Protein AF-A0A933J1X7-F1 (afdb_monomer_lite)

Radius of gyration: 26.38 Å; chains: 1; bounding box: 64×71×60 Å

Sequence (344 aa):
AGTPRGEYAIQVVMYESQSGRPVPIVAPENMRGQAVEAGNLAIIKPAVIPAPPPIPNALDAEWNGIALAGFDSGAEELRPGDSLPLTLYWQAFQKPQGDYRVVIQLMDSSGQLHAPAFYRPSNEVFPTSGWDAGETWLDKIQLKIPADAAPGDATVLIGLFGEYSGNAVALKTRATSRQVEIENPVQRRAMPLAMLELTRVRLTAREHRYESPSPQHPLTANFDNKIKLLGYDLDERTLQLNLYWQALASLDERYTVFVHLLDAAGALVAQKDSEPDGGNAPTTSWLPGEVLADGYRVELPDNLPPGEYALEIGLYQSATGARRAVLDLGGDRVALARVSIPAR

Secondary structure (DSSP, 8-state):
-PPPSEEEEEEE--B-TTT-PBPPEE-SSS-EES-EEEEEEEE---SS-PPPPP-SS---EEETTEEEEEEEES-SEE-TT-EEEEEEEEEESS--SS-EEEEEEEE-TT-PBPPPEEE-TTTTSS-GGGPPTT-EEEEEEEEEPPTTPPSEEEEEEEEEEETTT-PBPPPEE-TTS-EEEE--SS-TTSPPEEEEEEEEEEE-PPPPB-SPP--SEEEEEEETTTEEEEEEEEETTTTEEEEEEEESS---S-EEEEEEEE-TT--EEEEEEE-GGGGTS-GGGPPTT-EEEEEEEPPPPTTPPSEEEEEEEEEEETTT--B--BTTT-SS-EEEEEEEEPP-

Foldseek 3Di:
DDAAFDKDFDKDFDADPPPRHTDWDDDPPPDTDRIDGPDIDGPDDDPDDPDDDPAPQAFAKDFQQKGFRAKDWPAQADAAFFWIKIKTKMAGQAQHPAFKKKWKWKQAPVRDIDQIDIDGFQQNHYGSNRDHHGDMHMDIDIHHHHLPGDFFKMWMWMFMAGPVVLHGTAIDGPPPWDWDFDQSNSDNPDGTHTITRRDIHGYDYDDWAQDQDDAPAQDWWDWPQFKIWGAWHADLVQRKIKTKMAGQAADPFFKKKKKFKADPVRDTQWIDIAAFPNPPCTSNNHHHSTMDIGIDTIDGDPPDDWDKIWIKMFIAGPVPRHATFGDPVGDRMDTHDIHTDDDD

pLDDT: mean 88.4, std 10.24, range [44.44, 98.69]

Structure (mmCIF, N/CA/C/O backbone):
data_AF-A0A933J1X7-F1
#
_entry.id   AF-A0A933J1X7-F1
#
loop_
_atom_site.group_PDB
_atom_site.id
_atom_site.type_symbol
_atom_site.label_atom_id
_atom_site.label_alt_id
_atom_site.label_comp_id
_atom_site.label_asym_id
_atom_site.label_entity_id
_atom_site.label_seq_id
_atom_site.pdbx_PDB_ins_code
_atom_site.Cartn_x
_atom_site.Cartn_y
_atom_site.Cartn_z
_atom_site.occupancy
_atom_site.B_iso_or_equiv
_atom_site.auth_seq_id
_atom_site.auth_comp_id
_atom_site.auth_asym_id
_atom_site.auth_atom_id
_atom_site.pdbx_PDB_model_num
ATOM 1 N N . ALA A 1 1 ? -2.939 -14.191 12.226 1.00 44.44 1 ALA A N 1
ATOM 2 C CA . ALA A 1 1 ? -4.319 -14.143 12.748 1.00 44.44 1 ALA A CA 1
ATOM 3 C C . ALA A 1 1 ? -4.581 -15.419 13.538 1.00 44.44 1 ALA A C 1
ATOM 5 O O . ALA A 1 1 ? -4.045 -16.454 13.154 1.00 44.44 1 ALA A O 1
ATOM 6 N N . GLY A 1 2 ? -5.312 -15.340 14.652 1.00 53.25 2 GLY A N 1
ATOM 7 C CA . GLY A 1 2 ? -5.802 -16.532 15.353 1.00 53.25 2 GLY A CA 1
ATOM 8 C C . GLY A 1 2 ? -6.995 -17.143 14.616 1.00 53.25 2 GLY A C 1
ATOM 9 O O . GLY A 1 2 ? -7.580 -16.501 13.747 1.00 53.25 2 GLY A O 1
ATOM 10 N N . THR A 1 3 ? -7.359 -18.375 14.949 1.00 58.09 3 THR A N 1
ATOM 11 C CA . THR A 1 3 ? -8.565 -19.020 14.412 1.00 58.09 3 THR A CA 1
ATOM 12 C C . THR A 1 3 ? -9.760 -18.701 15.325 1.00 58.09 3 THR A C 1
ATOM 14 O O . THR A 1 3 ? -9.567 -18.692 16.545 1.00 58.09 3 THR A O 1
ATOM 17 N N . PRO A 1 4 ? -10.971 -18.422 14.793 1.00 61.97 4 PRO A N 1
ATOM 18 C CA . PRO A 1 4 ? -12.144 -18.153 15.626 1.00 61.97 4 PRO A CA 1
ATOM 19 C C . PRO A 1 4 ? -12.454 -19.306 16.585 1.00 61.97 4 PRO A C 1
ATOM 21 O O . PRO A 1 4 ? -12.024 -20.440 16.378 1.00 61.97 4 PRO A O 1
ATOM 24 N N . ARG A 1 5 ? -13.206 -19.027 17.657 1.00 69.81 5 ARG A N 1
ATOM 25 C CA . ARG A 1 5 ? -13.685 -20.111 18.520 1.00 69.81 5 ARG A CA 1
ATOM 26 C C . ARG A 1 5 ? -14.718 -20.949 17.781 1.00 69.81 5 ARG A C 1
ATOM 28 O O . ARG A 1 5 ? -15.553 -20.410 17.054 1.00 69.81 5 ARG A O 1
ATOM 35 N N . GLY A 1 6 ? -14.729 -22.238 18.055 1.00 70.38 6 GLY A N 1
ATOM 36 C CA . GLY A 1 6 ? -15.730 -23.127 17.494 1.00 70.38 6 GLY A CA 1
ATOM 37 C C . GLY A 1 6 ? -15.247 -24.556 17.420 1.00 70.38 6 GLY A C 1
ATOM 38 O O . GLY A 1 6 ? -14.085 -24.852 17.694 1.00 70.38 6 GLY A O 1
ATOM 39 N N . GLU A 1 7 ? -16.172 -25.422 17.041 1.00 83.44 7 GLU A N 1
ATOM 40 C CA . GLU A 1 7 ? -15.865 -26.785 16.642 1.00 83.44 7 GLU A CA 1
ATOM 41 C C . GLU A 1 7 ? -15.509 -26.777 15.161 1.00 83.44 7 GLU A C 1
ATOM 43 O O . GLU A 1 7 ? -16.284 -26.315 14.319 1.00 83.44 7 GLU A O 1
ATOM 48 N N . TYR A 1 8 ? -14.323 -27.277 14.850 1.00 81.12 8 TYR A N 1
ATOM 49 C CA . TYR A 1 8 ? -13.823 -27.398 13.493 1.00 81.12 8 TYR A CA 1
ATOM 50 C C . TYR A 1 8 ? -13.697 -28.870 13.142 1.00 81.12 8 TYR A C 1
ATOM 52 O O . TYR A 1 8 ? -12.995 -29.609 13.829 1.00 81.12 8 TYR A O 1
ATOM 60 N N . ALA A 1 9 ? -14.316 -29.280 12.038 1.00 84.12 9 ALA A N 1
ATOM 61 C CA . ALA A 1 9 ? -14.022 -30.570 11.438 1.00 84.12 9 ALA A CA 1
ATOM 62 C C . ALA A 1 9 ? -12.669 -30.484 10.722 1.00 84.12 9 ALA A C 1
ATOM 64 O O . ALA A 1 9 ? -12.474 -29.662 9.821 1.00 84.12 9 ALA A O 1
ATOM 65 N N . ILE A 1 10 ? -11.727 -31.335 11.112 1.00 83.62 10 ILE A N 1
ATOM 66 C CA . ILE A 1 10 ? -10.466 -31.502 10.399 1.00 83.62 10 ILE A CA 1
ATOM 67 C C . ILE A 1 10 ? -10.732 -32.433 9.222 1.00 83.62 10 ILE A C 1
ATOM 69 O O . ILE A 1 10 ? -11.097 -33.593 9.404 1.00 83.62 10 ILE A O 1
ATOM 73 N N . GLN A 1 11 ? -10.512 -31.930 8.011 1.00 86.31 11 GLN A N 1
ATOM 74 C CA . GLN A 1 11 ? -10.640 -32.707 6.785 1.00 86.31 11 GLN A CA 1
ATOM 75 C C . GLN A 1 11 ? -9.274 -32.955 6.154 1.00 86.31 11 GLN A C 1
ATOM 77 O O . GLN A 1 11 ? -8.472 -32.037 5.985 1.00 86.31 11 GLN A O 1
ATOM 82 N N . VAL A 1 12 ? -9.027 -34.205 5.775 1.00 81.12 12 VAL A N 1
ATOM 83 C CA . VAL A 1 12 ? -7.861 -34.612 4.991 1.00 81.12 12 VAL A CA 1
ATOM 84 C C . VAL A 1 12 ? -8.307 -34.824 3.552 1.00 81.12 12 VAL A C 1
ATOM 86 O O . VAL A 1 12 ? -9.187 -35.640 3.279 1.00 81.12 12 VAL A O 1
ATOM 89 N N . VAL A 1 13 ? -7.677 -34.095 2.634 1.00 84.44 13 VAL A N 1
ATOM 90 C CA . VAL A 1 13 ? -7.891 -34.202 1.187 1.00 84.44 13 VAL A CA 1
ATOM 91 C C . VAL A 1 13 ? -6.572 -34.617 0.551 1.00 84.44 13 VAL A C 1
ATOM 93 O O . VAL A 1 13 ? -5.548 -33.973 0.776 1.00 84.44 13 VAL A O 1
ATOM 96 N N . MET A 1 14 ? -6.586 -35.689 -0.241 1.00 80.25 14 MET A N 1
ATOM 97 C CA . MET A 1 14 ? -5.440 -36.036 -1.082 1.00 80.25 14 MET A CA 1
ATOM 98 C C . MET A 1 14 ? -5.570 -35.348 -2.432 1.00 80.25 14 MET A C 1
ATOM 100 O O . MET A 1 14 ? -6.650 -35.331 -3.013 1.00 80.25 14 MET A O 1
ATOM 104 N N . TYR A 1 15 ? -4.463 -34.825 -2.948 1.00 80.19 15 TYR A N 1
ATOM 105 C CA . TYR A 1 15 ? -4.401 -34.170 -4.250 1.00 80.19 15 TYR A CA 1
ATOM 106 C C . TYR A 1 15 ? -3.419 -34.900 -5.168 1.00 80.19 15 TYR A C 1
ATOM 108 O O . TYR A 1 15 ? -2.374 -35.373 -4.719 1.00 80.19 15 TYR A O 1
ATOM 116 N N . GLU A 1 16 ? -3.734 -34.976 -6.460 1.00 83.56 16 GLU A N 1
ATOM 117 C CA . GLU A 1 16 ? -2.770 -35.382 -7.483 1.00 83.56 16 GLU A CA 1
ATOM 118 C C . GLU A 1 16 ? -1.643 -34.347 -7.577 1.00 83.56 16 GLU A C 1
ATOM 120 O O . GLU A 1 16 ? -1.895 -33.164 -7.806 1.00 83.56 16 GLU A O 1
ATOM 125 N N . SER A 1 17 ? -0.392 -34.793 -7.459 1.00 76.88 17 SER A N 1
ATOM 126 C CA . SER A 1 17 ? 0.772 -33.901 -7.371 1.00 76.88 17 SER A CA 1
ATOM 127 C C . SER A 1 17 ? 1.009 -33.039 -8.616 1.00 76.88 17 SER A C 1
ATOM 129 O O . SER A 1 17 ? 1.565 -31.953 -8.494 1.00 76.88 17 SER A O 1
ATOM 131 N N . GLN A 1 18 ? 0.591 -33.493 -9.803 1.00 72.25 18 GLN A N 1
ATOM 132 C CA . GLN A 1 18 ? 0.772 -32.747 -11.055 1.00 72.25 18 GLN A CA 1
ATOM 133 C C . GLN A 1 18 ? -0.408 -31.832 -11.395 1.00 72.25 18 GLN A C 1
ATOM 135 O O . GLN A 1 18 ? -0.209 -30.762 -11.962 1.00 72.25 18 GLN A O 1
ATOM 140 N N . SER A 1 19 ? -1.636 -32.256 -11.087 1.00 84.38 19 SER A N 1
ATOM 141 C CA . SER A 1 19 ? -2.853 -31.556 -11.515 1.00 84.38 19 SER A CA 1
ATOM 142 C C . SER A 1 19 ? -3.470 -30.689 -10.415 1.00 84.38 19 SER A C 1
ATOM 144 O O . SER A 1 19 ? -4.322 -29.851 -10.711 1.00 84.38 19 SER A O 1
ATOM 146 N N . GLY A 1 20 ? -3.089 -30.908 -9.150 1.00 81.19 20 GLY A N 1
ATOM 147 C CA . GLY A 1 20 ? -3.700 -30.262 -7.988 1.00 81.19 20 GLY A CA 1
ATOM 148 C C . GLY A 1 20 ? -5.172 -30.632 -7.798 1.00 81.19 20 GLY A C 1
ATOM 149 O O . GLY A 1 20 ? -5.877 -29.970 -7.039 1.00 81.19 20 GLY A O 1
ATOM 150 N N . ARG A 1 21 ? -5.673 -31.658 -8.500 1.00 81.69 21 ARG A N 1
ATOM 151 C CA . ARG A 1 21 ? -7.063 -32.099 -8.377 1.00 81.69 21 ARG A CA 1
ATOM 152 C C . ARG A 1 21 ? -7.221 -33.022 -7.172 1.00 81.69 21 ARG A C 1
ATOM 154 O O . ARG A 1 21 ? -6.368 -33.887 -6.967 1.00 81.69 21 ARG A O 1
ATOM 161 N N . PRO A 1 22 ? -8.296 -32.868 -6.382 1.00 79.94 22 PRO A N 1
ATOM 162 C CA . PRO A 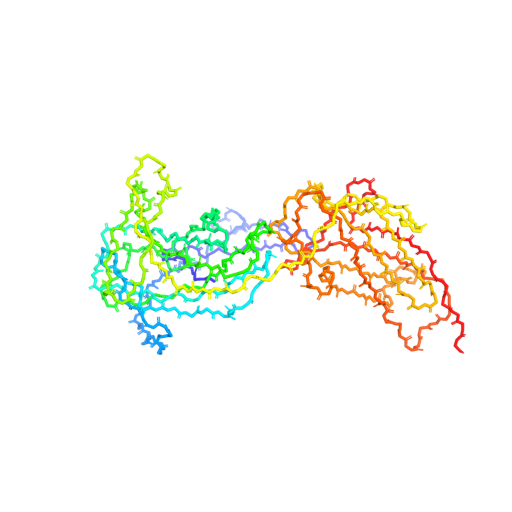1 22 ? -8.556 -33.757 -5.262 1.00 79.94 22 PRO A CA 1
ATOM 163 C C . PRO A 1 22 ? -8.852 -35.174 -5.768 1.00 79.94 22 PRO A C 1
ATOM 165 O O . PRO A 1 22 ? -9.673 -35.374 -6.668 1.00 79.94 22 PRO A O 1
ATOM 168 N N . VAL A 1 23 ? -8.174 -36.157 -5.185 1.00 83.38 23 VAL A N 1
ATOM 169 C CA . VAL A 1 23 ? -8.322 -37.576 -5.508 1.00 83.38 23 VAL A CA 1
ATOM 170 C C . VAL A 1 23 ? -9.610 -38.094 -4.862 1.00 83.38 23 VAL A C 1
ATOM 172 O O . VAL A 1 23 ? -9.779 -37.950 -3.648 1.00 83.38 23 VAL A O 1
ATOM 175 N N . PRO A 1 24 ? -10.528 -38.712 -5.627 1.00 78.94 24 PRO A N 1
ATOM 176 C CA . PRO A 1 24 ? -11.711 -39.341 -5.057 1.00 78.94 24 PRO A CA 1
ATOM 177 C C . PRO A 1 24 ? -11.320 -40.473 -4.107 1.00 78.94 24 PRO A C 1
ATOM 179 O O . PRO A 1 24 ? -10.536 -41.355 -4.459 1.00 78.94 24 PRO A O 1
ATOM 182 N N . ILE A 1 25 ? -11.910 -40.477 -2.919 1.00 74.56 25 ILE A N 1
ATOM 183 C CA . ILE A 1 25 ? -11.722 -41.526 -1.923 1.00 74.56 25 ILE A CA 1
ATOM 184 C C . ILE A 1 25 ? -12.874 -42.521 -2.069 1.00 74.56 25 ILE A C 1
ATOM 186 O O . ILE A 1 25 ? -14.050 -42.152 -2.016 1.00 74.56 25 ILE A O 1
ATOM 190 N N . VAL A 1 26 ? -12.520 -43.792 -2.265 1.00 68.81 26 VAL A N 1
ATOM 191 C CA . VAL A 1 26 ? -13.454 -44.923 -2.301 1.00 68.81 26 VAL A CA 1
ATOM 192 C C . VAL A 1 26 ? -13.005 -45.916 -1.233 1.00 68.81 26 VAL A C 1
ATOM 194 O O . VAL A 1 26 ? -12.042 -46.651 -1.441 1.00 68.81 26 VAL A O 1
ATOM 197 N N . ALA A 1 27 ? -13.666 -45.904 -0.075 1.00 61.75 27 ALA A N 1
ATOM 198 C CA . ALA A 1 27 ? -13.357 -46.795 1.046 1.00 61.75 27 ALA A CA 1
ATOM 199 C C . ALA A 1 27 ? -14.483 -47.831 1.287 1.00 61.75 27 ALA A C 1
ATOM 201 O O . ALA A 1 27 ? -15.608 -47.618 0.827 1.00 61.75 27 ALA A O 1
ATOM 202 N N . PRO A 1 28 ? -14.214 -48.951 1.997 1.00 55.50 28 PRO A N 1
ATOM 203 C CA . PRO A 1 28 ? -15.135 -50.094 2.094 1.00 55.50 28 PRO A CA 1
ATOM 204 C C . PRO A 1 28 ? -16.452 -49.835 2.850 1.00 55.50 28 PRO A C 1
ATOM 206 O O . PRO A 1 28 ? -17.380 -50.627 2.726 1.00 55.50 28 PRO A O 1
ATOM 209 N N . GLU A 1 29 ? -16.568 -48.734 3.598 1.00 55.19 29 GLU A N 1
ATOM 210 C CA . GLU A 1 29 ? -17.698 -48.460 4.499 1.00 55.19 29 GLU A CA 1
ATOM 211 C C . GLU A 1 29 ? -18.370 -47.109 4.204 1.00 55.19 29 GLU A C 1
ATOM 213 O O . GLU A 1 29 ? -18.237 -46.150 4.956 1.00 55.19 29 GLU A O 1
ATOM 218 N N . ASN A 1 30 ? -19.097 -47.008 3.086 1.00 55.44 30 ASN A N 1
ATOM 219 C CA . ASN A 1 30 ? -19.963 -45.864 2.731 1.00 55.44 30 ASN A CA 1
ATOM 220 C C . ASN A 1 30 ? -19.305 -44.467 2.659 1.00 55.44 30 ASN A C 1
ATOM 222 O O . ASN A 1 30 ? -19.993 -43.489 2.372 1.00 55.44 30 ASN A O 1
ATOM 226 N N . MET A 1 31 ? -17.988 -44.354 2.826 1.00 56.59 31 MET A N 1
ATOM 227 C CA . MET A 1 31 ? -17.250 -43.115 2.598 1.00 56.59 31 MET A CA 1
ATOM 228 C C . MET A 1 31 ? -16.968 -42.950 1.102 1.00 56.59 31 MET A C 1
ATOM 230 O O . MET A 1 31 ? -16.075 -43.586 0.537 1.00 56.59 31 MET A O 1
ATOM 234 N N . ARG A 1 32 ? -17.770 -42.098 0.455 1.00 60.03 32 ARG A N 1
ATOM 235 C CA . ARG A 1 32 ? -17.557 -41.600 -0.909 1.00 60.03 32 ARG A CA 1
ATOM 236 C C . ARG A 1 32 ? -17.430 -40.083 -0.850 1.00 60.03 32 ARG A C 1
ATOM 238 O O . ARG A 1 32 ? -18.328 -39.419 -0.342 1.00 60.03 32 ARG A O 1
ATOM 245 N N . GLY A 1 33 ? -16.341 -39.537 -1.377 1.00 70.06 33 GLY A N 1
ATOM 246 C CA . GLY A 1 33 ? -16.098 -38.095 -1.362 1.00 70.06 33 GLY A CA 1
ATOM 247 C C . GLY A 1 33 ? -14.664 -37.740 -1.742 1.00 70.06 33 GLY A C 1
ATOM 248 O O . GLY A 1 33 ? -13.909 -38.590 -2.202 1.00 70.06 33 GLY A O 1
ATOM 249 N N . GLN A 1 34 ? -14.298 -36.474 -1.560 1.00 76.12 34 GLN A N 1
ATOM 250 C CA . GLN A 1 34 ? -12.941 -35.959 -1.802 1.00 76.12 34 GLN A CA 1
ATOM 251 C C . GLN A 1 34 ? -12.182 -35.653 -0.502 1.00 76.12 34 GLN A C 1
ATOM 253 O O . GLN A 1 34 ? -10.999 -35.341 -0.543 1.00 76.12 34 GLN A O 1
ATOM 258 N N . ALA A 1 35 ? -12.846 -35.762 0.649 1.00 76.31 35 ALA A N 1
ATOM 259 C CA . ALA A 1 35 ? -12.288 -35.483 1.963 1.00 76.31 35 ALA A CA 1
ATOM 260 C C . ALA A 1 35 ? -12.652 -36.606 2.940 1.00 76.31 35 ALA A C 1
ATOM 262 O O . ALA A 1 35 ? -13.771 -37.122 2.895 1.00 76.31 35 ALA A O 1
ATOM 263 N N . VAL A 1 36 ? -11.725 -36.956 3.829 1.00 78.31 36 VAL A N 1
ATOM 264 C CA . VAL A 1 36 ? -11.991 -37.790 5.009 1.00 78.31 36 VAL A CA 1
ATOM 265 C C . VAL A 1 36 ? -11.949 -36.894 6.236 1.00 78.31 36 VAL A C 1
ATOM 267 O O . VAL A 1 36 ? -10.988 -36.150 6.430 1.00 78.31 36 VAL A O 1
ATOM 270 N N . GLU A 1 37 ? -12.988 -36.960 7.062 1.00 81.31 37 GLU A N 1
ATOM 271 C CA . GLU A 1 37 ? -12.988 -36.305 8.366 1.00 81.31 37 GLU A CA 1
ATOM 272 C C . GLU A 1 37 ? -12.034 -37.061 9.300 1.00 81.31 37 GLU A C 1
ATOM 274 O O . GLU A 1 37 ? -12.217 -38.248 9.567 1.00 81.31 37 GLU A O 1
ATOM 279 N N . ALA A 1 38 ? -10.978 -36.387 9.754 1.00 83.00 38 ALA A N 1
ATOM 280 C CA . ALA A 1 38 ? -9.963 -36.956 10.639 1.00 83.00 38 ALA A CA 1
ATOM 281 C C . ALA A 1 38 ? -10.293 -36.751 12.127 1.00 83.00 38 ALA A C 1
ATOM 283 O O . ALA A 1 38 ? -9.693 -37.398 12.984 1.00 83.00 38 ALA A O 1
ATOM 284 N N . GLY A 1 39 ? -11.234 -35.858 12.438 1.00 84.56 39 GLY A N 1
ATOM 285 C CA . GLY A 1 39 ? -11.696 -35.579 13.793 1.00 84.56 39 GLY A CA 1
ATOM 286 C C . GLY A 1 39 ? -12.180 -34.143 13.960 1.00 84.56 39 GLY A C 1
ATOM 287 O O . GLY A 1 39 ? -12.170 -33.358 13.013 1.00 84.56 39 GLY A O 1
ATOM 288 N N . ASN A 1 40 ? -12.561 -33.802 15.191 1.00 86.69 40 ASN A N 1
ATOM 289 C CA . ASN A 1 40 ? -13.016 -32.466 15.563 1.00 86.69 40 ASN A CA 1
ATOM 290 C C . ASN A 1 40 ? -11.984 -31.766 16.450 1.00 86.69 40 ASN A C 1
ATOM 292 O O . ASN A 1 40 ? -11.367 -32.387 17.318 1.00 86.69 40 ASN A O 1
ATOM 296 N N . LEU A 1 41 ? -11.805 -30.468 16.225 1.00 82.69 41 LEU A N 1
ATOM 297 C CA . LEU A 1 41 ? -10.969 -29.582 17.021 1.00 82.69 41 LEU A CA 1
ATOM 298 C C . LEU A 1 41 ? -11.825 -28.451 17.582 1.00 82.69 41 LEU A C 1
ATOM 300 O O . LEU A 1 41 ? -12.304 -27.600 16.835 1.00 82.69 41 LEU A O 1
ATOM 304 N N . ALA A 1 42 ? -11.931 -28.403 18.906 1.00 80.31 42 ALA A N 1
ATOM 305 C CA . ALA A 1 42 ? -12.501 -27.266 19.604 1.00 80.31 42 ALA A CA 1
ATOM 306 C C . ALA A 1 42 ? -11.428 -26.188 19.769 1.00 80.31 42 ALA A C 1
ATOM 308 O O . ALA A 1 42 ? -10.463 -26.358 20.522 1.00 80.31 42 ALA A O 1
ATOM 309 N N . ILE A 1 43 ? -11.594 -25.056 19.093 1.00 74.12 43 ILE A N 1
ATOM 310 C CA . ILE A 1 43 ? -10.789 -23.871 19.377 1.00 74.12 43 ILE A CA 1
ATOM 311 C C . ILE A 1 43 ? -11.482 -23.118 20.495 1.00 74.12 43 ILE A C 1
ATOM 313 O O . ILE A 1 43 ? -12.523 -22.484 20.314 1.00 74.12 43 ILE A O 1
ATOM 317 N N . ILE A 1 44 ? -10.903 -23.255 21.681 1.00 71.81 44 ILE A N 1
ATOM 318 C CA . ILE A 1 44 ? -11.391 -22.647 22.908 1.00 71.81 44 ILE A CA 1
ATOM 319 C C . ILE A 1 44 ? -10.514 -21.471 23.308 1.00 71.81 44 ILE A C 1
ATOM 321 O O . ILE A 1 44 ? -9.365 -21.321 22.892 1.00 71.81 44 ILE A O 1
ATOM 325 N N . LYS A 1 45 ? -11.079 -20.643 24.174 1.00 68.88 45 LYS A N 1
ATOM 326 C CA . LYS A 1 45 ? -10.359 -19.582 24.854 1.00 68.88 45 LYS A CA 1
ATOM 327 C C . LYS A 1 45 ? -9.163 -20.159 25.637 1.00 68.88 45 LYS A C 1
ATOM 329 O O . LYS A 1 45 ? -9.342 -21.175 26.314 1.00 68.88 45 LYS A O 1
ATOM 334 N N . PRO A 1 46 ? -7.973 -19.530 25.593 1.00 66.62 46 PRO A N 1
ATOM 335 C CA . PRO A 1 46 ? -6.841 -19.961 26.404 1.00 66.62 46 PRO A CA 1
ATOM 336 C C . PRO A 1 46 ? -7.209 -20.007 27.891 1.00 66.62 46 PRO A C 1
ATOM 338 O O . PRO A 1 46 ? -7.770 -19.053 28.425 1.00 66.62 46 PRO A O 1
ATOM 341 N N . ALA A 1 47 ? -6.874 -21.107 28.570 1.00 68.44 47 ALA A N 1
ATOM 342 C CA . ALA A 1 47 ? -7.143 -21.266 30.002 1.00 68.44 47 ALA A CA 1
ATOM 343 C C . ALA A 1 47 ? -6.283 -20.336 30.879 1.00 68.44 47 ALA A C 1
ATOM 345 O O . ALA A 1 47 ? -6.658 -20.020 32.005 1.00 68.44 47 ALA A O 1
ATOM 346 N N . VAL A 1 48 ? -5.133 -19.898 30.357 1.00 66.19 48 VAL A N 1
ATOM 347 C CA . VAL A 1 48 ? -4.230 -18.945 31.002 1.00 66.19 48 VAL A CA 1
ATOM 348 C C . VAL A 1 48 ? -4.029 -17.776 30.052 1.00 66.19 48 VAL A C 1
ATOM 350 O O . VAL A 1 48 ? -3.497 -17.946 28.955 1.00 66.19 48 VAL A O 1
ATOM 353 N N . ILE A 1 49 ? -4.454 -16.592 30.483 1.00 65.00 49 ILE A N 1
ATOM 354 C CA . ILE A 1 49 ? -4.187 -15.340 29.781 1.00 65.00 49 ILE A CA 1
ATOM 355 C C . ILE A 1 49 ? -2.864 -14.810 30.345 1.00 65.00 49 ILE A C 1
ATOM 357 O O . ILE A 1 49 ? -2.805 -14.512 31.541 1.00 65.00 49 ILE A O 1
ATOM 361 N N . PRO A 1 50 ? -1.780 -14.743 29.552 1.00 63.66 50 PRO A N 1
ATOM 362 C CA . PRO A 1 50 ? -0.539 -14.153 30.030 1.00 63.66 50 PRO A CA 1
ATOM 363 C C . PRO A 1 50 ? -0.781 -12.686 30.399 1.00 63.66 50 PRO A C 1
ATOM 365 O O . PRO A 1 50 ? -1.547 -11.992 29.730 1.00 63.66 50 PRO A O 1
ATOM 368 N N . ALA A 1 51 ? -0.122 -12.212 31.460 1.00 66.56 51 ALA A N 1
ATOM 369 C CA . ALA A 1 51 ? -0.161 -10.794 31.794 1.00 66.56 51 ALA A CA 1
ATOM 370 C C . ALA A 1 51 ? 0.344 -9.982 30.587 1.00 66.56 51 ALA A C 1
ATOM 372 O O . ALA A 1 51 ? 1.363 -10.364 29.995 1.00 66.56 51 ALA A O 1
ATOM 373 N N . PRO A 1 52 ? -0.348 -8.898 30.194 1.00 66.44 52 PRO A N 1
ATOM 374 C CA . PRO A 1 52 ? 0.112 -8.084 29.085 1.00 66.44 52 PRO A CA 1
ATOM 375 C C . PRO A 1 52 ? 1.499 -7.508 29.414 1.00 66.44 52 PRO A C 1
ATOM 377 O O . PRO A 1 52 ? 1.775 -7.193 30.578 1.00 66.44 52 PRO A O 1
ATOM 380 N N . PRO A 1 53 ? 2.390 -7.369 28.416 1.00 70.50 53 PRO A N 1
ATOM 381 C CA . PRO A 1 53 ? 3.618 -6.603 28.603 1.00 70.50 53 PRO A CA 1
ATOM 382 C C . PRO A 1 53 ? 3.276 -5.163 29.034 1.00 70.50 53 PRO A C 1
ATOM 384 O O . PRO A 1 53 ? 2.132 -4.735 28.849 1.00 70.50 53 PRO A O 1
ATOM 387 N N . PRO A 1 54 ? 4.240 -4.397 29.587 1.00 83.69 54 PRO A N 1
ATOM 388 C CA . PRO A 1 54 ? 4.033 -2.981 29.878 1.00 83.69 54 PRO A CA 1
ATOM 389 C C . PRO A 1 54 ? 3.409 -2.279 28.671 1.00 83.69 54 PRO A C 1
ATOM 391 O O . PRO A 1 54 ? 3.949 -2.361 27.570 1.00 83.69 54 PRO A O 1
ATOM 394 N N . ILE A 1 55 ? 2.252 -1.651 28.881 1.00 86.00 55 ILE A N 1
ATOM 395 C CA . ILE A 1 55 ? 1.456 -1.061 27.806 1.00 86.00 55 ILE A CA 1
ATOM 396 C C . ILE A 1 55 ? 2.083 0.290 27.433 1.00 86.00 55 ILE A C 1
ATOM 398 O O . ILE A 1 55 ? 2.103 1.192 28.279 1.00 86.00 55 ILE A O 1
ATOM 402 N N . PRO A 1 56 ? 2.614 0.455 26.207 1.00 88.06 56 PRO A N 1
ATOM 403 C CA . PRO A 1 56 ? 3.136 1.737 25.752 1.00 88.06 56 PRO A CA 1
ATOM 404 C C . PRO A 1 56 ? 2.003 2.757 25.619 1.00 88.06 56 PRO A C 1
ATOM 406 O O . PRO A 1 56 ? 0.846 2.381 25.425 1.00 88.06 56 PRO A O 1
ATOM 409 N N . ASN A 1 57 ? 2.344 4.043 25.757 1.00 89.62 57 ASN A N 1
ATOM 410 C CA . ASN A 1 57 ? 1.407 5.169 25.656 1.00 89.62 57 ASN A CA 1
ATOM 411 C C . ASN A 1 57 ? 0.070 4.878 26.355 1.00 89.62 57 ASN A C 1
ATOM 413 O O . ASN A 1 57 ? -0.981 4.844 25.718 1.00 89.62 57 ASN A O 1
ATOM 417 N N . ALA A 1 58 ? 0.130 4.572 27.655 1.00 89.25 58 ALA A N 1
ATOM 418 C CA . ALA A 1 58 ? -1.039 4.151 28.413 1.00 89.25 58 ALA A CA 1
ATOM 419 C C . ALA A 1 58 ? -2.150 5.214 28.382 1.00 89.25 58 ALA A C 1
ATOM 421 O O . ALA A 1 58 ? -1.907 6.406 28.593 1.00 89.25 58 ALA A O 1
ATOM 422 N N . LEU A 1 59 ? -3.375 4.757 28.145 1.00 88.81 59 LEU A N 1
ATOM 423 C CA . LEU A 1 59 ? -4.583 5.562 28.026 1.00 88.81 59 LEU A CA 1
ATOM 424 C C . LEU A 1 59 ? -5.657 5.029 28.976 1.00 88.81 59 LEU A C 1
ATOM 426 O O . LEU A 1 59 ? -5.599 3.899 29.452 1.00 88.81 59 LEU A O 1
ATOM 430 N N . ASP A 1 60 ? -6.646 5.873 29.246 1.00 79.19 60 ASP A N 1
ATOM 431 C CA . ASP A 1 60 ? -7.822 5.529 30.047 1.00 79.19 60 ASP A CA 1
ATOM 432 C C . ASP A 1 60 ? -9.071 5.985 29.288 1.00 79.19 60 ASP A C 1
ATOM 434 O O . ASP A 1 60 ? -9.785 6.902 29.700 1.00 79.19 60 ASP A O 1
ATOM 438 N N . ALA A 1 61 ? -9.215 5.450 28.073 1.00 89.94 61 ALA A N 1
ATOM 439 C CA . ALA A 1 61 ? -10.297 5.769 27.153 1.00 89.94 61 ALA A CA 1
ATOM 440 C C . ALA A 1 61 ? -11.293 4.611 27.127 1.00 89.94 61 ALA A C 1
ATOM 442 O O . ALA A 1 61 ? -10.974 3.523 26.658 1.00 89.94 61 ALA A O 1
ATOM 443 N N . GLU A 1 62 ? -12.496 4.850 27.630 1.00 91.75 62 GLU A N 1
ATOM 444 C CA . GLU A 1 62 ? -13.523 3.846 27.861 1.00 91.75 62 GLU A CA 1
ATOM 445 C C . GLU A 1 62 ? -14.727 4.019 26.931 1.00 91.75 62 GLU A C 1
ATOM 447 O O . GLU A 1 62 ? -15.255 5.117 26.731 1.00 91.75 62 GLU A O 1
ATOM 452 N N . TRP A 1 63 ? -15.232 2.885 26.459 1.00 89.44 63 TRP A N 1
ATOM 453 C CA . TRP A 1 63 ? -16.451 2.738 25.682 1.00 89.44 63 TRP A CA 1
ATOM 454 C C . TRP A 1 63 ? -17.243 1.549 26.219 1.00 89.44 63 TRP A C 1
ATOM 456 O O . TRP A 1 63 ? -16.901 0.394 25.986 1.00 89.44 63 TRP A O 1
ATOM 466 N N . ASN A 1 64 ? -18.321 1.835 26.950 1.00 87.06 64 ASN A N 1
ATOM 467 C CA . ASN A 1 64 ? -19.351 0.872 27.357 1.00 87.06 64 ASN A CA 1
ATOM 468 C C . ASN A 1 64 ? -18.843 -0.556 27.700 1.00 87.06 64 ASN A C 1
ATOM 470 O O . ASN A 1 64 ? -19.233 -1.542 27.066 1.00 87.06 64 ASN A O 1
ATOM 474 N N . GLY A 1 65 ? -17.959 -0.652 28.699 1.00 87.81 65 GLY A N 1
ATOM 475 C CA . GLY A 1 65 ? -17.437 -1.916 29.238 1.00 87.81 65 GLY A CA 1
ATOM 476 C C . GLY A 1 65 ? -16.038 -2.312 28.755 1.00 87.81 65 GLY A C 1
ATOM 477 O O . GLY A 1 65 ? -15.416 -3.170 29.386 1.00 87.81 65 GLY A O 1
ATOM 478 N N . ILE A 1 66 ? -15.523 -1.672 27.698 1.00 91.56 66 ILE A N 1
ATOM 479 C CA . ILE A 1 66 ? -14.145 -1.847 27.218 1.00 91.56 66 ILE A CA 1
ATOM 480 C C . ILE A 1 66 ? -13.358 -0.540 27.269 1.00 91.56 66 ILE A C 1
ATOM 482 O O . ILE A 1 66 ? -13.936 0.539 27.169 1.00 91.56 66 ILE A O 1
ATOM 486 N N . ALA A 1 67 ? -12.041 -0.639 27.396 1.00 91.75 67 ALA A N 1
ATOM 487 C CA . ALA A 1 67 ? -11.118 0.481 27.371 1.00 91.75 67 ALA A CA 1
ATOM 488 C C . ALA A 1 67 ? -9.994 0.241 26.361 1.00 91.75 67 ALA A C 1
ATOM 490 O O . ALA A 1 67 ? -9.522 -0.888 26.217 1.00 91.75 67 ALA A O 1
ATOM 491 N N . LEU A 1 68 ? -9.538 1.301 25.697 1.00 93.00 68 LEU A N 1
ATOM 492 C CA . LEU A 1 68 ? -8.220 1.327 25.074 1.00 93.00 68 LEU A CA 1
ATOM 493 C C . LEU A 1 68 ? -7.212 1.677 26.172 1.00 93.00 68 LEU A C 1
ATOM 495 O O . LEU A 1 68 ? -7.112 2.832 26.584 1.00 93.00 68 LEU A O 1
ATOM 499 N N . ALA A 1 69 ? -6.504 0.663 26.662 1.00 91.50 69 ALA A N 1
ATOM 500 C CA . ALA A 1 69 ? -5.542 0.771 27.755 1.00 91.50 69 ALA A CA 1
ATOM 501 C C . ALA A 1 69 ? -4.215 1.411 27.316 1.00 91.50 69 ALA A C 1
ATOM 503 O O . ALA A 1 69 ? -3.445 1.887 28.147 1.00 91.50 69 ALA A O 1
ATOM 504 N N . GLY A 1 70 ? -3.936 1.428 26.013 1.00 92.12 70 GLY A N 1
ATOM 505 C CA . GLY A 1 70 ? -2.800 2.125 25.417 1.00 92.12 70 GLY A CA 1
ATOM 506 C C . GLY A 1 70 ? -2.508 1.640 24.005 1.00 92.12 70 GLY A C 1
ATOM 507 O O . GLY A 1 70 ? -3.278 0.864 23.425 1.00 92.12 70 GLY A O 1
ATOM 508 N N . PHE A 1 71 ? -1.404 2.113 23.441 1.00 93.06 71 PHE A N 1
ATOM 509 C CA . PHE A 1 71 ? -1.035 1.826 22.061 1.00 93.06 71 PHE A CA 1
ATOM 510 C C . PHE A 1 71 ? 0.466 1.953 21.816 1.00 93.06 71 PHE A C 1
ATOM 512 O O . PHE A 1 71 ? 1.180 2.671 22.510 1.00 93.06 71 PHE A O 1
ATOM 519 N N . ASP A 1 72 ? 0.927 1.308 20.755 1.00 91.94 72 ASP A N 1
ATOM 520 C CA . ASP A 1 72 ? 2.246 1.530 20.178 1.00 91.94 72 ASP A CA 1
ATOM 521 C C . ASP A 1 72 ? 2.097 1.946 18.712 1.00 91.94 72 ASP A C 1
ATOM 523 O O . ASP A 1 72 ? 1.279 1.377 17.980 1.00 91.94 72 ASP A O 1
ATOM 527 N N . SER A 1 73 ? 2.872 2.942 18.294 1.00 89.88 73 SER A N 1
ATOM 528 C CA . SER A 1 73 ? 2.914 3.446 16.922 1.00 89.88 73 SER A CA 1
ATOM 529 C C . SER A 1 73 ? 4.347 3.366 16.417 1.00 89.88 73 SER A C 1
ATOM 531 O O . SER A 1 73 ? 5.232 4.022 16.958 1.00 89.88 73 SER A O 1
ATOM 533 N N . GLY A 1 74 ? 4.577 2.573 15.372 1.00 80.25 74 GLY A N 1
ATOM 534 C CA . GLY A 1 74 ? 5.937 2.247 14.928 1.00 80.25 74 GLY A CA 1
ATOM 535 C C . GLY A 1 74 ? 6.613 3.285 14.027 1.00 80.25 74 GLY A C 1
ATOM 536 O O . GLY A 1 74 ? 7.685 2.995 13.502 1.00 80.25 74 GLY A O 1
ATOM 537 N N . ALA A 1 75 ? 6.000 4.450 13.798 1.00 86.44 75 ALA A N 1
ATOM 538 C CA . ALA A 1 75 ? 6.555 5.511 12.960 1.00 86.44 75 ALA A CA 1
ATOM 539 C C . ALA A 1 75 ? 6.060 6.894 13.405 1.00 86.44 75 ALA A C 1
ATOM 541 O O . ALA A 1 75 ? 4.876 7.072 13.686 1.00 86.44 75 ALA A O 1
ATOM 542 N N . GLU A 1 76 ? 6.970 7.869 13.420 1.00 90.50 76 GLU A N 1
ATOM 543 C CA . GLU A 1 76 ? 6.668 9.286 13.679 1.00 90.50 76 GLU A CA 1
ATOM 544 C C . GLU A 1 76 ? 6.597 10.106 12.384 1.00 90.50 76 GLU A C 1
ATOM 546 O O . GLU A 1 76 ? 5.926 11.136 12.334 1.00 90.50 76 GLU A O 1
ATOM 551 N N . GLU A 1 77 ? 7.256 9.633 11.325 1.00 94.88 77 GLU A N 1
ATOM 552 C CA . GLU A 1 77 ? 7.279 10.250 10.004 1.00 94.88 77 GLU A CA 1
ATOM 553 C C . GLU A 1 77 ? 6.910 9.210 8.944 1.00 94.88 77 GLU A C 1
ATOM 555 O O . GLU A 1 77 ? 7.414 8.085 8.960 1.00 94.88 77 GLU A O 1
ATOM 560 N N . LEU A 1 78 ? 6.002 9.583 8.047 1.00 94.81 78 LEU A N 1
ATOM 561 C CA . LEU A 1 78 ? 5.453 8.733 6.994 1.00 94.81 78 LEU A CA 1
ATOM 562 C C . LEU A 1 78 ? 5.253 9.548 5.721 1.00 94.81 78 LEU A C 1
ATOM 564 O O . LEU A 1 78 ? 5.243 10.777 5.744 1.00 94.81 78 LEU A O 1
ATOM 568 N N . ARG A 1 79 ? 5.031 8.864 4.607 1.00 93.81 79 ARG A N 1
ATOM 569 C CA . ARG A 1 79 ? 4.649 9.475 3.333 1.00 93.81 79 ARG A CA 1
ATOM 570 C C . ARG A 1 79 ? 3.226 9.061 2.958 1.00 93.81 79 ARG A C 1
ATOM 572 O O . ARG A 1 79 ? 2.764 7.993 3.375 1.00 93.81 79 ARG A O 1
ATOM 579 N N . PRO A 1 80 ? 2.518 9.857 2.143 1.00 94.00 80 PRO A N 1
ATOM 580 C CA . PRO A 1 80 ? 1.337 9.377 1.435 1.00 94.00 80 PRO A CA 1
ATOM 581 C C . PRO A 1 80 ? 1.614 8.028 0.754 1.00 94.00 80 PRO A C 1
ATOM 583 O O . PRO A 1 80 ? 2.661 7.845 0.136 1.00 94.00 80 PRO A O 1
ATOM 586 N N . GLY A 1 81 ? 0.708 7.061 0.899 1.00 92.25 81 GLY A N 1
ATOM 587 C CA . GLY A 1 81 ? 0.879 5.688 0.410 1.00 92.25 81 GLY A CA 1
ATOM 588 C C . GLY A 1 81 ? 1.654 4.736 1.334 1.00 92.25 81 GLY A C 1
ATOM 589 O O . GLY A 1 81 ? 1.715 3.533 1.048 1.00 92.25 81 GLY A O 1
ATOM 590 N N . ASP A 1 82 ? 2.233 5.207 2.439 1.00 93.38 82 ASP A N 1
ATOM 591 C CA . ASP A 1 82 ? 2.782 4.330 3.478 1.00 93.38 82 ASP A CA 1
ATOM 592 C C . ASP A 1 82 ? 1.676 3.682 4.324 1.00 93.38 82 ASP A C 1
ATOM 594 O O . ASP A 1 82 ? 0.476 3.866 4.111 1.00 93.38 82 ASP A O 1
ATOM 598 N N . SER A 1 83 ? 2.077 2.855 5.284 1.00 92.38 83 SER A N 1
ATOM 599 C CA . SER A 1 83 ? 1.184 2.319 6.306 1.00 92.38 83 SER A CA 1
ATOM 600 C C . SER A 1 83 ? 1.772 2.581 7.683 1.00 92.38 83 SER A C 1
ATOM 602 O O . SER A 1 83 ? 2.943 2.294 7.918 1.00 92.38 83 SER A O 1
ATOM 604 N N . LEU A 1 84 ? 0.956 3.119 8.587 1.00 94.12 84 LEU A N 1
ATOM 605 C CA . LEU A 1 84 ? 1.300 3.274 9.992 1.00 94.12 84 LEU A CA 1
ATOM 606 C C . LEU A 1 84 ? 1.010 1.953 10.723 1.00 94.12 84 LEU A C 1
ATOM 608 O O . LEU A 1 84 ? -0.167 1.600 10.882 1.00 94.12 84 LEU A O 1
ATOM 612 N N .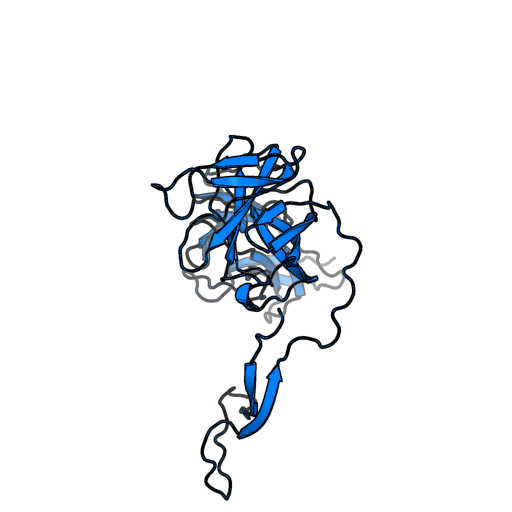 PRO A 1 85 ? 2.035 1.222 11.196 1.00 93.62 85 PRO A N 1
ATOM 613 C CA . PRO A 1 85 ? 1.820 0.095 12.088 1.00 93.62 85 PRO A CA 1
ATOM 614 C C . PRO A 1 85 ? 1.300 0.600 13.437 1.00 93.62 85 PRO A C 1
ATOM 616 O O . PRO A 1 85 ? 1.959 1.400 14.107 1.00 93.62 85 PRO A O 1
ATOM 619 N N . LEU A 1 86 ? 0.136 0.100 13.845 1.00 92.12 86 LEU A N 1
ATOM 620 C CA . LEU A 1 86 ? -0.465 0.377 15.146 1.00 92.12 86 LEU A CA 1
ATOM 621 C C . LEU A 1 86 ? -0.669 -0.928 15.908 1.00 92.12 86 LEU A C 1
ATOM 623 O O . LEU A 1 86 ? -1.272 -1.874 15.393 1.00 92.12 86 LEU A O 1
ATOM 627 N N . THR A 1 87 ? -0.202 -0.950 17.152 1.00 91.88 87 THR A N 1
ATOM 628 C CA . THR A 1 87 ? -0.586 -1.972 18.126 1.00 91.88 87 THR A CA 1
ATOM 629 C C . THR A 1 87 ? -1.530 -1.349 19.140 1.00 91.88 87 THR A C 1
ATOM 631 O O . THR A 1 87 ? -1.176 -0.356 19.767 1.00 91.88 87 THR A O 1
ATOM 634 N N . LEU A 1 88 ? -2.720 -1.917 19.312 1.00 91.94 88 LEU A N 1
ATOM 635 C CA . LEU A 1 88 ? -3.744 -1.392 20.217 1.00 91.94 88 LEU A CA 1
ATOM 636 C C . LEU A 1 88 ? -4.009 -2.397 21.331 1.00 91.94 88 LEU A C 1
ATOM 638 O O . LEU A 1 88 ? -4.209 -3.585 21.068 1.00 91.94 88 LEU A O 1
ATOM 642 N N . TYR A 1 89 ? -3.997 -1.912 22.570 1.00 91.62 89 TYR A N 1
ATOM 643 C CA . TYR A 1 89 ? -4.191 -2.721 23.766 1.00 91.62 89 TYR A CA 1
ATOM 644 C C . TYR A 1 89 ? -5.572 -2.430 24.336 1.00 91.62 89 TYR A C 1
ATOM 646 O O . TYR A 1 89 ? -5.818 -1.355 24.881 1.00 91.62 89 TYR A O 1
ATOM 654 N N . TRP A 1 90 ? -6.474 -3.393 24.215 1.00 91.62 90 TRP A N 1
ATOM 655 C CA . TRP A 1 90 ? -7.835 -3.295 24.720 1.00 91.62 90 TRP A CA 1
ATOM 656 C C . TRP A 1 90 ? -7.982 -4.039 26.031 1.00 91.62 90 TRP A C 1
ATOM 658 O O . TRP A 1 90 ? -7.439 -5.129 26.179 1.00 91.62 90 TRP A O 1
ATOM 668 N N . GLN A 1 91 ? -8.782 -3.507 26.945 1.00 90.69 91 GLN A N 1
ATOM 669 C CA . GLN A 1 91 ? -9.132 -4.169 28.191 1.00 90.69 91 GLN A CA 1
ATOM 670 C C . GLN A 1 91 ? -10.647 -4.172 28.392 1.00 90.69 91 GLN A C 1
ATOM 672 O O . GLN A 1 91 ? -11.288 -3.129 28.314 1.00 90.69 91 GLN A O 1
ATOM 677 N N . ALA A 1 92 ? -11.234 -5.328 28.690 1.00 91.88 92 ALA A N 1
ATOM 678 C CA . ALA A 1 92 ? -12.606 -5.403 29.180 1.00 91.88 92 ALA A CA 1
ATOM 679 C C . ALA A 1 92 ? -12.602 -5.217 30.698 1.00 91.88 92 ALA A C 1
ATOM 681 O O . ALA A 1 92 ? -12.042 -6.037 31.419 1.00 91.88 92 ALA A O 1
ATOM 682 N N . PHE A 1 93 ? -13.245 -4.173 31.213 1.00 89.25 93 PHE A N 1
ATOM 683 C CA . PHE A 1 93 ? -13.467 -4.022 32.659 1.00 89.25 93 PHE A CA 1
ATOM 684 C C . PHE A 1 93 ? -14.841 -4.560 33.078 1.00 89.25 93 PHE A C 1
ATOM 686 O O . PHE A 1 93 ? -15.054 -4.917 34.237 1.00 89.25 93 PHE A O 1
ATOM 693 N N . GLN A 1 94 ? -15.764 -4.673 32.123 1.00 91.38 94 GLN A N 1
ATOM 694 C CA . GLN A 1 94 ? -17.044 -5.362 32.253 1.00 91.38 94 GLN A CA 1
ATOM 695 C C . GLN A 1 94 ? -17.289 -6.215 31.010 1.00 91.38 94 GLN A C 1
ATOM 697 O O . GLN A 1 94 ? -16.706 -5.973 29.957 1.00 91.38 94 GLN A O 1
ATOM 702 N N . LYS A 1 95 ? -18.185 -7.201 31.119 1.00 90.44 95 LYS A N 1
ATOM 703 C CA . LYS A 1 95 ? -18.606 -8.002 29.968 1.00 90.44 95 LYS A CA 1
ATOM 704 C C . LYS A 1 95 ? -19.331 -7.113 28.944 1.00 90.44 95 LYS A C 1
ATOM 706 O O . LYS A 1 95 ? -20.402 -6.588 29.285 1.00 90.44 95 LYS A O 1
ATOM 711 N N . PRO A 1 96 ? -18.804 -6.945 27.716 1.00 91.00 96 PRO A N 1
ATOM 712 C CA . PRO A 1 96 ? -19.454 -6.117 26.708 1.00 91.00 96 PRO A CA 1
ATOM 713 C C . PRO A 1 96 ? -20.824 -6.689 26.340 1.00 91.00 96 PRO A C 1
ATOM 715 O O . PRO A 1 96 ? -20.985 -7.897 26.179 1.00 91.00 96 PRO A O 1
ATOM 718 N N . GLN A 1 97 ? -21.825 -5.818 26.216 1.00 87.88 97 GLN A N 1
ATOM 719 C CA . GLN A 1 97 ? -23.210 -6.225 25.928 1.00 87.88 97 GLN A CA 1
ATOM 720 C C . GLN A 1 97 ? -23.490 -6.405 24.429 1.00 87.88 97 GLN A C 1
ATOM 722 O O . GLN A 1 97 ? -24.601 -6.751 24.039 1.00 87.88 97 GLN A O 1
ATOM 727 N N . GLY A 1 98 ? -22.497 -6.150 23.580 1.00 89.31 98 GLY A N 1
ATOM 728 C CA . GLY A 1 98 ? -22.623 -6.256 22.138 1.00 89.31 98 GLY A CA 1
ATOM 729 C C . GLY A 1 98 ? -21.274 -6.215 21.441 1.00 89.31 9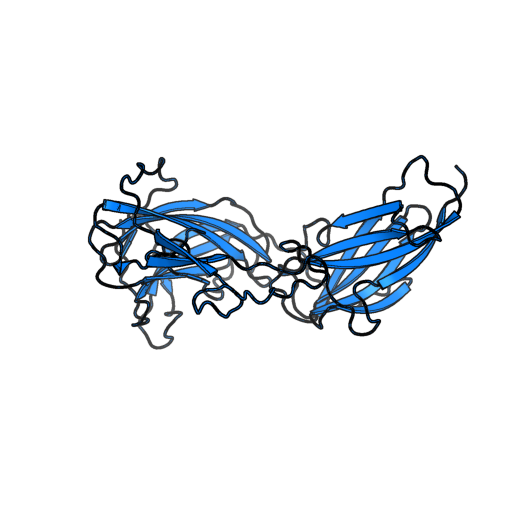8 GLY A C 1
ATOM 730 O O . GLY A 1 98 ? -20.223 -6.057 22.073 1.00 89.31 98 GLY A O 1
ATOM 731 N N . ASP A 1 99 ? -21.342 -6.364 20.125 1.00 91.12 99 ASP A N 1
ATOM 732 C CA . ASP A 1 99 ? -20.174 -6.322 19.261 1.00 91.12 99 ASP A CA 1
ATOM 733 C C . ASP A 1 99 ? -19.889 -4.898 18.816 1.00 91.12 99 ASP A C 1
ATOM 735 O O . ASP A 1 99 ? -20.801 -4.147 18.448 1.00 91.12 99 ASP A O 1
ATOM 739 N N . TYR A 1 100 ? -18.616 -4.529 18.870 1.00 89.94 100 TYR A N 1
ATOM 740 C CA . TYR A 1 100 ? -18.153 -3.215 18.473 1.00 89.94 100 TYR A CA 1
ATOM 741 C C . TYR A 1 100 ? -17.239 -3.286 17.255 1.00 89.94 100 TYR A C 1
ATOM 743 O O . TYR A 1 100 ? -16.488 -4.243 17.067 1.00 89.94 100 TYR A O 1
ATOM 751 N N . ARG A 1 101 ? -17.257 -2.214 16.465 1.00 90.56 101 ARG A N 1
ATOM 752 C CA . ARG A 1 101 ? -16.211 -1.916 15.490 1.00 90.56 101 ARG A CA 1
ATOM 753 C C . ARG A 1 101 ? -15.436 -0.690 15.909 1.00 90.56 101 ARG A C 1
ATOM 755 O O . ARG A 1 101 ? -16.022 0.309 16.328 1.00 90.56 101 ARG A O 1
ATOM 762 N N . VAL A 1 102 ? -14.134 -0.762 15.724 1.00 91.38 102 VAL A N 1
ATOM 763 C CA . VAL A 1 102 ? -13.243 0.381 15.822 1.00 91.38 102 VAL A CA 1
ATOM 764 C C . VAL A 1 102 ? -13.314 1.147 14.512 1.00 91.38 102 VAL A C 1
ATOM 766 O O . VAL A 1 102 ? -13.332 0.552 13.433 1.00 91.38 102 VAL A O 1
ATOM 769 N N . VAL A 1 103 ? -13.353 2.468 14.622 1.00 91.69 103 VAL A N 1
ATOM 770 C CA . VAL A 1 103 ? -13.102 3.391 13.522 1.00 91.69 103 VAL A CA 1
ATOM 771 C C . VAL A 1 103 ? -11.763 4.075 13.761 1.00 91.69 103 VAL A C 1
ATOM 773 O O . VAL A 1 103 ? -11.495 4.545 14.867 1.00 91.69 103 VAL A O 1
ATOM 776 N N . ILE A 1 104 ? -10.928 4.144 12.732 1.00 93.38 104 ILE A N 1
ATOM 777 C CA . ILE A 1 104 ? -9.717 4.963 12.737 1.00 93.38 104 ILE A CA 1
ATOM 778 C C . ILE A 1 104 ? -9.758 5.893 11.536 1.00 93.38 104 ILE A C 1
ATOM 780 O O . ILE A 1 104 ? -10.087 5.469 10.428 1.00 93.38 104 ILE A O 1
ATOM 784 N N . GLN A 1 105 ? -9.437 7.162 11.759 1.00 93.06 105 GLN A N 1
ATOM 785 C CA . GLN A 1 105 ? -9.362 8.174 10.713 1.00 93.06 105 GLN A CA 1
ATOM 786 C C . GLN A 1 105 ? -8.065 8.960 10.803 1.00 93.06 105 GLN A C 1
ATOM 788 O O . GLN A 1 105 ? -7.560 9.231 11.891 1.00 93.06 105 GLN A O 1
ATOM 793 N N . LEU A 1 106 ? -7.560 9.349 9.638 1.00 95.88 106 LEU A N 1
ATOM 794 C CA . LEU A 1 106 ? -6.478 10.308 9.511 1.00 95.88 106 LEU A CA 1
ATOM 795 C C . LEU A 1 106 ? -7.084 11.682 9.220 1.00 95.88 106 LEU A C 1
ATOM 797 O O . LEU A 1 106 ? -7.834 11.836 8.256 1.00 95.88 106 LEU A O 1
ATOM 801 N N . MET A 1 107 ? -6.754 12.662 10.050 1.00 96.44 107 MET A N 1
ATOM 802 C CA . MET A 1 107 ? -6.967 14.074 9.758 1.00 96.44 107 MET A CA 1
ATOM 803 C C . MET A 1 107 ? -5.628 14.660 9.323 1.00 96.44 107 MET A C 1
ATOM 805 O O . MET A 1 107 ? -4.696 14.669 10.124 1.00 96.44 107 MET A O 1
ATOM 809 N N . ASP A 1 108 ? -5.501 15.100 8.076 1.00 96.56 108 ASP A N 1
ATOM 810 C CA . ASP A 1 108 ? -4.235 15.663 7.597 1.00 96.56 108 ASP A CA 1
ATOM 811 C C . ASP A 1 108 ? -4.008 17.110 8.072 1.00 96.56 108 ASP A C 1
ATOM 813 O O . ASP A 1 108 ? -4.835 17.705 8.771 1.00 96.56 108 ASP A O 1
ATOM 817 N N . SER A 1 109 ? -2.865 17.683 7.696 1.00 96.12 109 SER A N 1
ATOM 818 C CA . SER A 1 109 ? -2.443 19.027 8.108 1.00 96.12 109 SER A CA 1
ATOM 819 C C . SER A 1 109 ? -3.352 20.153 7.601 1.00 96.12 109 SER A C 1
ATOM 821 O O . SER A 1 109 ? -3.346 21.249 8.167 1.00 96.12 109 SER A O 1
ATOM 823 N N . SER A 1 110 ? -4.147 19.898 6.556 1.00 96.00 110 SER A N 1
ATOM 824 C CA . SER A 1 110 ? -5.149 20.835 6.040 1.00 96.00 110 SER A CA 1
ATOM 825 C C . SER A 1 110 ? -6.459 20.792 6.837 1.00 96.00 110 SER A C 1
ATOM 827 O O . SER A 1 110 ? -7.323 21.653 6.662 1.00 96.00 110 SER A O 1
ATOM 829 N N . GLY A 1 111 ? -6.603 19.807 7.732 1.00 93.88 111 GLY A N 1
ATOM 830 C CA . GLY A 1 111 ? -7.829 19.512 8.466 1.00 93.88 111 GLY A CA 1
ATOM 831 C C . GLY A 1 111 ? -8.789 18.588 7.712 1.00 93.88 111 GLY A C 1
ATOM 832 O O . GLY A 1 111 ? -9.906 18.371 8.183 1.00 93.88 111 GLY A O 1
ATOM 833 N N . GLN A 1 112 ? -8.391 18.034 6.560 1.00 94.56 112 GLN A N 1
ATOM 834 C CA . GLN A 1 112 ? -9.210 17.078 5.819 1.00 94.56 112 GLN A CA 1
ATOM 835 C C . GLN A 1 112 ? -9.246 15.734 6.553 1.00 94.56 112 GLN A C 1
ATOM 837 O O . GLN A 1 112 ? -8.211 15.145 6.863 1.00 94.56 112 GLN A O 1
ATOM 842 N N . LEU A 1 113 ? -10.459 15.228 6.796 1.00 93.50 113 LEU A N 1
ATOM 843 C CA . LEU A 1 113 ? -10.681 13.866 7.271 1.00 93.50 113 LEU A CA 1
ATOM 844 C C . LEU A 1 113 ? -10.706 12.905 6.087 1.00 93.50 113 LEU A C 1
ATOM 846 O O . LEU A 1 113 ? -11.536 13.027 5.183 1.00 93.50 113 LEU A O 1
ATOM 850 N N . HIS A 1 114 ? -9.812 11.928 6.125 1.00 94.00 114 HIS A N 1
ATOM 851 C CA . HIS A 1 114 ? -9.730 10.876 5.124 1.00 94.00 114 HIS A CA 1
ATOM 852 C C . HIS A 1 114 ? -10.685 9.721 5.423 1.00 94.00 114 HIS A C 1
ATOM 854 O O . HIS A 1 114 ? -11.268 9.618 6.508 1.00 94.00 114 HIS A O 1
ATOM 860 N N . ALA A 1 115 ? -10.868 8.849 4.428 1.00 88.19 115 ALA A N 1
ATOM 861 C CA . ALA A 1 115 ? -11.772 7.713 4.536 1.00 88.19 115 ALA A CA 1
ATOM 862 C C . ALA A 1 115 ? -11.471 6.874 5.800 1.00 88.19 115 ALA A C 1
ATOM 864 O O . ALA A 1 115 ? -10.310 6.560 6.071 1.00 88.19 115 ALA A O 1
ATOM 865 N N . PRO A 1 116 ? -12.500 6.512 6.587 1.00 90.94 116 PRO A N 1
ATOM 866 C CA . PRO A 1 116 ? -12.314 5.716 7.793 1.00 90.94 116 PRO A CA 1
ATOM 867 C C . PRO A 1 116 ? -11.862 4.291 7.477 1.00 90.94 116 PRO A C 1
ATOM 869 O O . PRO A 1 116 ? -12.409 3.632 6.591 1.00 90.94 116 PRO A O 1
ATOM 872 N N . ALA A 1 117 ? -10.946 3.783 8.294 1.00 90.31 117 ALA A N 1
ATOM 873 C CA . ALA A 1 117 ? -10.701 2.358 8.430 1.00 90.31 117 ALA A CA 1
ATOM 874 C C . ALA A 1 117 ? -11.623 1.791 9.516 1.00 90.31 117 ALA A C 1
ATOM 876 O O . ALA A 1 117 ? -11.688 2.326 10.625 1.00 90.31 117 ALA A O 1
ATOM 877 N N . PHE A 1 118 ? -12.316 0.696 9.205 1.00 89.19 118 PHE A N 1
ATOM 878 C CA . PHE A 1 118 ? -13.131 -0.040 10.166 1.00 89.19 118 PHE A CA 1
ATOM 879 C C . PHE A 1 118 ? -12.557 -1.424 10.388 1.00 89.19 118 PHE A C 1
ATOM 881 O O . PHE A 1 118 ? -12.209 -2.100 9.421 1.00 89.19 118 PHE A O 1
ATOM 888 N N . TYR A 1 119 ? -12.535 -1.866 11.640 1.00 86.56 119 TYR A N 1
ATOM 889 C CA . TYR A 1 119 ? -12.221 -3.253 11.950 1.00 86.56 119 TYR A CA 1
ATOM 890 C C . TYR A 1 119 ? -12.854 -3.697 13.277 1.00 86.56 119 TYR A C 1
ATOM 892 O O . TYR A 1 119 ? -13.268 -2.868 14.092 1.00 86.56 119 TYR A O 1
ATOM 900 N N . ARG A 1 120 ? -12.975 -5.005 13.504 1.00 86.88 120 ARG A N 1
ATOM 901 C CA . ARG A 1 120 ? -13.391 -5.569 14.795 1.00 86.88 120 ARG A CA 1
ATOM 902 C C . ARG A 1 120 ? -12.182 -5.754 15.714 1.00 86.88 120 ARG A C 1
ATOM 904 O O . ARG A 1 120 ? -11.200 -6.369 15.277 1.00 86.88 120 ARG A O 1
ATOM 911 N N . PRO A 1 121 ? -12.264 -5.316 16.986 1.00 85.00 121 PRO A N 1
ATOM 912 C CA . PRO A 1 121 ? -11.256 -5.647 17.987 1.00 85.00 121 PRO A CA 1
ATOM 913 C C . PRO A 1 121 ? -10.968 -7.150 18.023 1.00 85.00 121 PRO A C 1
ATOM 915 O O . PRO A 1 121 ? -11.870 -7.945 17.759 1.00 85.00 121 PRO A O 1
ATOM 918 N N . SER A 1 122 ? -9.746 -7.530 18.399 1.00 80.75 122 SER A N 1
ATOM 919 C CA . SER A 1 122 ? -9.150 -8.881 18.335 1.00 80.75 122 SER A CA 1
ATOM 920 C C . SER A 1 122 ? -8.745 -9.374 16.930 1.00 80.75 122 SER A C 1
ATOM 922 O O . SER A 1 122 ? -8.790 -10.570 16.623 1.00 80.75 122 SER A O 1
ATOM 924 N N . ASN A 1 123 ? -8.282 -8.467 16.070 1.00 74.50 123 ASN A N 1
ATOM 925 C CA . ASN A 1 123 ? -7.835 -8.753 14.699 1.00 74.50 123 ASN A CA 1
ATOM 926 C C . ASN A 1 123 ? -8.900 -9.455 13.826 1.00 74.50 123 ASN A C 1
ATOM 928 O O . ASN A 1 123 ? -8.551 -10.364 13.075 1.00 74.50 123 ASN A O 1
ATOM 932 N N . GLU A 1 124 ? -10.177 -9.061 13.925 1.00 78.56 124 GLU A N 1
ATOM 933 C CA . GLU A 1 124 ? -11.317 -9.651 13.182 1.00 78.56 124 GLU A CA 1
ATOM 934 C C . GLU A 1 124 ? -11.738 -11.076 13.583 1.00 78.56 124 GLU A C 1
ATOM 936 O O . GLU A 1 124 ? -12.615 -11.660 12.946 1.00 78.56 124 GLU A O 1
ATOM 941 N N . VAL A 1 125 ? -11.152 -11.655 14.636 1.00 72.50 125 VAL A N 1
ATOM 942 C CA . VAL A 1 125 ? -11.332 -13.086 14.948 1.00 72.50 125 VAL A CA 1
ATOM 943 C C . VAL A 1 125 ? -12.351 -13.339 16.061 1.00 72.50 125 VAL A C 1
ATOM 945 O O . VAL A 1 125 ? -13.048 -14.358 16.029 1.00 72.50 125 VAL A O 1
ATOM 948 N N . PHE A 1 126 ? -12.434 -12.455 17.060 1.00 77.44 126 PHE A N 1
ATOM 949 C CA . PHE A 1 126 ? -13.185 -12.708 18.289 1.00 77.44 126 PHE A CA 1
ATOM 950 C C . PHE A 1 126 ? -14.101 -11.530 18.698 1.00 77.44 126 PHE A C 1
ATOM 952 O O . PHE A 1 126 ? -13.629 -10.477 19.129 1.00 77.44 126 PHE A O 1
ATOM 959 N N . PRO A 1 127 ? -15.434 -11.690 18.603 1.00 87.38 127 PRO A N 1
ATOM 960 C CA . PRO A 1 127 ? -16.377 -10.604 18.871 1.00 87.38 127 PRO A CA 1
ATOM 961 C C . PRO A 1 127 ? -16.280 -10.088 20.314 1.00 87.38 127 PRO A C 1
ATOM 963 O O . PRO A 1 127 ? -16.083 -10.874 21.247 1.00 87.38 127 PRO A O 1
ATOM 966 N N . THR A 1 128 ? -16.470 -8.778 20.520 1.00 90.12 128 THR A N 1
ATOM 967 C CA . THR A 1 128 ? -16.340 -8.155 21.852 1.00 90.12 128 THR A CA 1
ATOM 968 C C . THR A 1 128 ? -17.378 -8.660 22.849 1.00 90.12 128 THR A C 1
ATOM 970 O O . THR A 1 128 ? -17.077 -8.741 24.036 1.00 90.12 128 THR A O 1
ATOM 973 N N . SER A 1 129 ? -18.565 -9.090 22.410 1.00 90.06 129 SER A N 1
ATOM 974 C CA . SER A 1 129 ? -19.550 -9.750 23.289 1.00 90.06 129 SER A CA 1
ATOM 975 C C . SER A 1 129 ? -19.048 -11.068 23.900 1.00 90.06 129 SER A C 1
ATOM 977 O O . SER A 1 129 ? -19.577 -11.548 24.908 1.00 90.06 129 SER A O 1
ATOM 979 N N . GLY A 1 130 ? -18.015 -11.667 23.302 1.00 86.94 130 GLY A N 1
ATOM 980 C CA . GLY A 1 130 ? -17.336 -12.851 23.812 1.00 86.94 130 GLY A CA 1
ATOM 981 C C . GLY A 1 130 ? -16.301 -12.562 24.898 1.00 86.94 130 GLY A C 1
ATOM 982 O O . GLY A 1 130 ? -15.827 -13.521 25.508 1.00 86.94 130 GLY A O 1
ATOM 983 N N . TRP A 1 131 ? -15.942 -11.295 25.126 1.00 88.62 131 TRP A N 1
ATOM 984 C CA . TRP A 1 131 ? -14.919 -10.916 26.097 1.00 88.62 131 TRP A CA 1
ATOM 985 C C . TRP A 1 131 ? -15.474 -11.019 27.521 1.00 88.62 131 TRP A C 1
ATOM 987 O O . TRP A 1 131 ? -16.634 -10.690 27.786 1.00 88.62 131 TRP A O 1
ATOM 997 N N . ASP A 1 132 ? -14.640 -11.459 28.454 1.00 88.69 132 ASP A N 1
ATOM 998 C CA . ASP A 1 132 ? -14.951 -11.469 29.882 1.00 88.69 132 ASP A CA 1
ATOM 999 C C . ASP A 1 132 ? -14.288 -10.284 30.600 1.00 88.69 132 ASP A C 1
ATOM 1001 O O . ASP A 1 132 ? -13.319 -9.692 30.128 1.00 88.69 132 ASP A O 1
ATOM 1005 N N . ALA A 1 133 ? -14.819 -9.912 31.765 1.00 89.88 133 ALA A N 1
ATOM 1006 C CA . ALA A 1 133 ? -14.228 -8.846 32.568 1.00 89.88 133 ALA A CA 1
ATOM 1007 C C . ALA A 1 133 ? -12.811 -9.228 33.041 1.00 89.88 133 ALA A C 1
ATOM 1009 O O . ALA A 1 133 ? -12.571 -10.352 33.482 1.00 89.88 133 ALA A O 1
ATOM 1010 N N . GLY A 1 134 ? -11.887 -8.272 32.975 1.00 84.81 134 GLY A N 1
ATOM 1011 C CA . GLY A 1 134 ? -10.467 -8.423 33.287 1.00 84.81 134 GLY A CA 1
ATOM 1012 C C . GLY A 1 134 ? -9.596 -8.814 32.090 1.00 84.81 134 GLY A C 1
ATOM 1013 O O . GLY A 1 134 ? -8.372 -8.786 32.204 1.00 84.81 134 GLY A O 1
ATOM 1014 N N . GLU A 1 135 ? -10.185 -9.158 30.943 1.00 86.44 135 GLU A N 1
ATOM 1015 C CA . GLU A 1 135 ? -9.419 -9.580 29.773 1.00 86.44 135 GLU A CA 1
ATOM 1016 C C . GLU A 1 135 ? -8.685 -8.444 29.086 1.00 86.44 135 GLU A C 1
ATOM 1018 O O . GLU A 1 135 ? -9.192 -7.328 29.001 1.00 86.44 135 GLU A O 1
ATOM 1023 N N . THR A 1 136 ? -7.518 -8.769 28.529 1.00 85.56 136 THR A N 1
ATOM 1024 C CA . THR A 1 136 ? -6.755 -7.874 27.660 1.00 85.56 136 THR A CA 1
ATOM 1025 C C . THR A 1 136 ? -6.584 -8.503 26.284 1.00 85.56 136 THR A C 1
ATOM 1027 O O . THR A 1 136 ? -6.217 -9.673 26.171 1.00 85.56 136 THR A O 1
ATOM 1030 N N . TRP A 1 137 ? -6.825 -7.712 25.246 1.00 86.75 137 TRP A N 1
ATOM 1031 C CA . TRP A 1 137 ? -6.721 -8.100 23.846 1.00 86.75 137 TRP A CA 1
ATOM 1032 C C . TRP A 1 137 ? -5.764 -7.166 23.114 1.00 86.75 137 TRP A C 1
ATOM 1034 O O . TRP A 1 137 ? -5.670 -5.983 23.431 1.00 86.75 137 TRP A O 1
ATOM 1044 N N . LEU A 1 138 ? -5.047 -7.709 22.133 1.00 87.38 138 LEU A N 1
ATOM 1045 C CA . LEU A 1 138 ? -4.068 -6.974 21.343 1.00 87.38 138 LEU A CA 1
ATOM 1046 C C . LEU A 1 138 ? -4.450 -7.021 19.867 1.00 87.38 138 LEU A C 1
ATOM 1048 O O . LEU A 1 138 ? -4.599 -8.105 19.293 1.00 87.38 138 LEU A O 1
ATOM 1052 N N . ASP A 1 139 ? -4.518 -5.846 19.253 1.00 88.94 139 ASP A N 1
ATOM 1053 C CA . ASP A 1 139 ? -4.661 -5.696 17.809 1.00 88.94 139 ASP A CA 1
ATOM 1054 C C . ASP A 1 139 ? -3.358 -5.225 17.190 1.00 88.94 139 ASP A C 1
ATOM 1056 O O . ASP A 1 139 ? -2.712 -4.333 17.730 1.00 88.94 139 ASP A O 1
ATOM 1060 N N . LYS A 1 140 ? -2.991 -5.805 16.045 1.00 89.25 140 LYS A N 1
ATOM 1061 C CA . LYS A 1 140 ? -1.928 -5.292 15.177 1.00 89.25 140 LYS A CA 1
ATOM 1062 C C . LYS A 1 140 ? -2.541 -4.949 13.838 1.00 89.25 140 LYS A C 1
ATOM 1064 O O . LYS A 1 140 ? -2.949 -5.842 13.097 1.00 89.25 140 LYS A O 1
ATOM 1069 N N . ILE A 1 141 ? -2.581 -3.665 13.527 1.00 89.25 141 ILE A N 1
ATOM 1070 C CA . ILE A 1 141 ? -3.184 -3.160 12.299 1.00 89.25 141 ILE A CA 1
ATOM 1071 C C . ILE A 1 141 ? -2.185 -2.301 11.529 1.00 89.25 141 ILE A C 1
ATOM 1073 O O . ILE A 1 141 ? -1.205 -1.798 12.076 1.00 89.25 141 ILE A O 1
ATOM 1077 N N . GLN A 1 142 ? -2.454 -2.148 10.239 1.00 90.69 142 GLN A N 1
ATOM 1078 C CA . GLN A 1 142 ? -1.710 -1.282 9.334 1.00 90.69 142 GLN A CA 1
ATOM 1079 C C . GLN A 1 142 ? -2.683 -0.223 8.824 1.00 90.69 142 GLN A C 1
ATOM 1081 O O . GLN A 1 142 ? -3.559 -0.527 8.011 1.00 90.69 142 GLN A O 1
ATOM 1086 N N . LEU A 1 143 ? -2.578 1.002 9.337 1.00 92.88 143 LEU A N 1
ATOM 1087 C CA . LEU A 1 143 ? -3.393 2.115 8.859 1.00 92.88 143 LEU A CA 1
ATOM 1088 C C . LEU A 1 143 ? -2.755 2.670 7.585 1.00 92.88 143 LEU A C 1
ATOM 1090 O O . LEU A 1 143 ? -1.693 3.285 7.649 1.00 92.88 143 LEU A O 1
ATOM 1094 N N . LYS A 1 144 ? -3.395 2.456 6.432 1.00 92.94 144 LYS A N 1
ATOM 1095 C CA . LYS A 1 144 ? -2.933 3.029 5.161 1.00 92.94 144 LYS A CA 1
ATOM 1096 C C . LYS A 1 144 ? -3.010 4.556 5.214 1.00 92.94 144 LYS A C 1
ATOM 1098 O O . LYS A 1 144 ? -4.044 5.105 5.592 1.00 92.94 144 LYS A O 1
ATOM 1103 N N . ILE A 1 145 ? -1.938 5.222 4.799 1.00 94.88 145 ILE A N 1
ATOM 1104 C CA . ILE A 1 145 ? -1.914 6.669 4.594 1.00 94.88 145 ILE A CA 1
ATOM 1105 C C . ILE A 1 145 ? -2.378 6.942 3.156 1.00 94.88 145 ILE A C 1
ATOM 1107 O O . ILE A 1 145 ? -1.755 6.427 2.226 1.00 94.88 145 ILE A O 1
ATOM 1111 N N . PRO A 1 146 ? -3.458 7.711 2.940 1.00 94.38 146 PRO A N 1
ATOM 1112 C CA . PRO A 1 146 ? -3.957 8.022 1.600 1.00 94.38 146 PRO A CA 1
ATOM 1113 C C . PRO A 1 146 ? -2.903 8.712 0.731 1.00 94.38 146 PRO A C 1
ATOM 1115 O O . PRO A 1 146 ? -2.108 9.506 1.231 1.00 94.38 146 PRO A O 1
ATOM 1118 N N . ALA A 1 147 ? -2.902 8.411 -0.569 1.00 94.06 147 ALA A N 1
ATOM 1119 C CA . ALA A 1 147 ? -1.962 8.989 -1.535 1.00 94.06 147 ALA A CA 1
ATOM 1120 C C . ALA A 1 147 ? -2.125 10.510 -1.700 1.00 94.06 147 ALA A C 1
ATOM 1122 O O . ALA A 1 147 ? -1.177 11.196 -2.061 1.00 94.06 147 ALA A O 1
ATOM 1123 N N . ASP A 1 148 ? -3.325 11.025 -1.437 1.00 92.75 148 ASP A N 1
ATOM 1124 C CA . ASP A 1 148 ? -3.713 12.431 -1.552 1.00 92.75 148 ASP A CA 1
ATOM 1125 C C . ASP A 1 148 ? -3.647 13.193 -0.218 1.00 92.75 148 ASP A C 1
ATOM 1127 O O . ASP A 1 148 ? -4.045 14.355 -0.159 1.00 92.75 148 ASP A O 1
ATOM 1131 N N . ALA A 1 149 ? -3.148 12.568 0.855 1.00 94.88 149 ALA A N 1
ATOM 1132 C CA . ALA A 1 149 ? -3.030 13.217 2.156 1.00 94.88 149 ALA A CA 1
ATOM 1133 C C . ALA A 1 149 ? -2.052 14.402 2.112 1.00 94.88 149 ALA A C 1
ATOM 1135 O O . ALA A 1 149 ? -0.910 14.271 1.658 1.00 94.88 149 ALA A O 1
ATOM 1136 N N . ALA A 1 150 ? -2.482 15.559 2.624 1.00 95.31 150 ALA A N 1
ATOM 1137 C CA . ALA A 1 150 ? -1.648 16.755 2.632 1.00 95.31 150 ALA A CA 1
ATOM 1138 C C . ALA A 1 150 ? -0.400 16.576 3.529 1.00 95.31 150 ALA A C 1
ATOM 1140 O O . ALA A 1 150 ? -0.508 16.044 4.639 1.00 95.31 150 ALA A O 1
ATOM 1141 N N . PRO A 1 151 ? 0.791 17.049 3.102 1.00 95.19 151 PRO A N 1
ATOM 1142 C CA . PRO A 1 151 ? 1.998 16.985 3.922 1.00 95.19 151 PRO A CA 1
ATOM 1143 C C . PRO A 1 151 ? 1.905 17.881 5.158 1.00 95.19 151 PRO A C 1
ATOM 1145 O O . PRO A 1 151 ? 1.292 18.948 5.127 1.00 95.19 151 PRO A O 1
ATOM 1148 N N . GLY A 1 152 ? 2.590 17.500 6.231 1.00 96.56 152 GLY A N 1
ATOM 1149 C CA . GLY A 1 152 ? 2.609 18.208 7.511 1.00 96.56 152 GLY A CA 1
ATOM 1150 C C . GLY A 1 152 ? 2.132 17.332 8.665 1.00 96.56 152 GLY A C 1
ATOM 1151 O O . GLY A 1 152 ? 2.071 16.112 8.543 1.00 96.56 152 GLY A O 1
ATOM 1152 N N . ASP A 1 153 ? 1.819 17.955 9.798 1.00 97.06 153 ASP A N 1
ATOM 1153 C CA . ASP A 1 153 ? 1.356 17.229 10.981 1.00 97.06 153 ASP A CA 1
ATOM 1154 C C . ASP A 1 153 ? -0.064 16.703 10.753 1.00 97.06 153 ASP A C 1
ATOM 1156 O O . ASP A 1 153 ? -1.007 17.480 10.599 1.00 97.06 153 ASP A O 1
ATOM 1160 N N . ALA A 1 154 ? -0.207 15.382 10.751 1.00 96.94 154 ALA A N 1
ATOM 1161 C CA . ALA A 1 154 ? -1.479 14.689 10.662 1.00 96.94 154 ALA A CA 1
ATOM 1162 C C . ALA A 1 154 ? -1.822 14.029 11.999 1.00 96.94 154 ALA A C 1
ATOM 1164 O O . ALA A 1 154 ? -0.953 13.559 12.739 1.00 96.94 154 ALA A O 1
ATOM 1165 N N . THR A 1 155 ? -3.110 13.968 12.300 1.00 96.81 155 THR A N 1
ATOM 1166 C CA . THR A 1 155 ? -3.645 13.410 13.538 1.00 96.81 155 THR A CA 1
ATOM 1167 C C . THR A 1 155 ? -4.355 12.093 13.257 1.00 96.81 155 THR A C 1
ATOM 1169 O O . THR A 1 155 ? -5.228 12.020 12.392 1.00 96.81 155 THR A O 1
ATOM 1172 N N . VAL A 1 156 ? -4.026 11.060 14.031 1.00 96.25 156 VAL A N 1
ATOM 1173 C CA . VAL A 1 156 ? -4.728 9.773 14.017 1.00 96.25 156 VAL A CA 1
ATOM 1174 C C . VAL A 1 156 ? -5.822 9.802 15.076 1.00 96.25 156 VAL A C 1
ATOM 1176 O O . VAL A 1 156 ? -5.555 9.992 16.264 1.00 96.25 156 VAL A O 1
ATOM 1179 N N . LEU A 1 157 ? -7.061 9.611 14.640 1.00 95.12 157 LEU A N 1
ATOM 1180 C CA . LEU A 1 157 ? -8.261 9.632 15.466 1.00 95.12 157 LEU A CA 1
ATOM 1181 C C . LEU A 1 157 ? -8.824 8.218 15.601 1.00 95.12 157 LEU A C 1
ATOM 1183 O O . LEU A 1 157 ? -8.882 7.491 14.611 1.00 95.12 157 LEU A O 1
ATOM 1187 N N . ILE A 1 158 ? -9.292 7.845 16.793 1.00 93.88 158 ILE A N 1
ATOM 1188 C CA . ILE A 1 158 ? -9.916 6.541 17.058 1.00 93.88 158 ILE A CA 1
ATOM 1189 C C . ILE A 1 158 ? -11.262 6.682 17.777 1.00 93.88 158 ILE A C 1
ATOM 1191 O O . ILE A 1 158 ? -11.457 7.558 18.622 1.00 93.88 158 ILE A O 1
ATOM 1195 N N . GLY A 1 159 ? -12.194 5.792 17.452 1.00 91.94 159 GLY A N 1
ATOM 1196 C CA . GLY A 1 159 ? -13.505 5.702 18.088 1.00 91.94 159 GLY A CA 1
ATOM 1197 C C . GLY A 1 159 ? -14.121 4.315 17.943 1.00 91.94 159 GLY A C 1
ATOM 1198 O O . GLY A 1 159 ? -13.544 3.427 17.315 1.00 91.94 159 GLY A O 1
ATOM 1199 N N . LEU A 1 160 ? -15.310 4.131 18.518 1.00 90.00 160 LEU A N 1
ATOM 1200 C CA . LEU A 1 160 ? -16.034 2.859 18.528 1.00 90.00 160 LEU A CA 1
ATOM 1201 C C . LEU A 1 160 ? -17.507 3.041 18.150 1.00 90.00 160 LEU A C 1
ATOM 1203 O O . LEU A 1 160 ? -18.165 4.000 18.556 1.00 90.00 160 LEU A O 1
ATOM 1207 N N . PHE A 1 161 ? -18.031 2.067 17.410 1.00 86.56 161 PHE A N 1
ATOM 1208 C CA . PHE A 1 161 ? -19.434 1.955 17.019 1.00 86.56 161 PHE A CA 1
ATOM 1209 C C . PHE A 1 161 ? -19.992 0.587 17.395 1.00 86.56 161 PHE A C 1
ATOM 1211 O O . PHE A 1 161 ? -19.273 -0.409 17.360 1.00 86.56 161 PHE A O 1
ATOM 1218 N N . GLY A 1 162 ? -21.290 0.515 17.686 1.00 86.25 162 GLY A N 1
ATOM 1219 C CA . GLY A 1 162 ? -21.995 -0.765 17.726 1.00 86.25 162 GLY A CA 1
ATOM 1220 C C . GLY A 1 162 ? -22.037 -1.391 16.333 1.00 86.25 162 GLY A C 1
ATOM 1221 O O . GLY A 1 162 ? -22.463 -0.741 15.380 1.00 86.25 162 GLY A O 1
ATOM 1222 N N . GLU A 1 163 ? -21.617 -2.648 16.202 1.00 81.81 163 GLU A N 1
ATOM 1223 C CA . GLU A 1 163 ? -21.432 -3.310 14.906 1.00 81.81 163 GLU A CA 1
ATOM 1224 C C . GLU A 1 163 ? -22.722 -3.376 14.077 1.00 81.81 163 GLU A C 1
ATOM 1226 O O . GLU A 1 163 ? -22.699 -3.104 12.877 1.00 81.81 163 GLU A O 1
ATOM 1231 N N . TYR A 1 164 ? -23.840 -3.714 14.722 1.00 79.69 164 TYR A N 1
ATOM 1232 C CA . TYR A 1 164 ? -25.138 -3.880 14.062 1.00 79.69 164 TYR A CA 1
ATOM 1233 C C . TYR A 1 164 ? -25.999 -2.620 14.103 1.00 79.69 164 TYR A C 1
ATOM 1235 O O . TYR A 1 164 ? -26.805 -2.392 13.206 1.00 79.69 164 TYR A O 1
ATOM 1243 N N . SER A 1 165 ? -25.854 -1.804 15.148 1.00 78.75 165 SER A N 1
ATOM 1244 C CA . SER A 1 165 ? -26.624 -0.566 15.275 1.00 78.75 165 SER A CA 1
ATOM 1245 C C . SER A 1 165 ? -26.049 0.559 14.417 1.00 78.75 165 SER A C 1
ATOM 1247 O O . SER A 1 165 ? -26.782 1.472 14.046 1.00 78.75 165 SER A O 1
ATOM 1249 N N . GLY A 1 166 ? -24.741 0.530 14.134 1.00 76.25 166 GLY A N 1
ATOM 1250 C CA . GLY A 1 166 ? -24.015 1.643 13.520 1.00 76.25 166 GLY A CA 1
ATOM 1251 C C . GLY A 1 166 ? -23.970 2.897 14.400 1.00 76.25 166 GLY A C 1
ATOM 1252 O O . GLY A 1 166 ? -23.518 3.947 13.950 1.00 76.25 166 GLY A O 1
ATOM 1253 N N . ASN A 1 167 ? -24.444 2.805 15.646 1.00 82.12 167 ASN A N 1
ATOM 1254 C CA . ASN A 1 167 ? -24.494 3.930 16.566 1.00 82.12 167 ASN A CA 1
ATOM 1255 C C . ASN A 1 167 ? -23.130 4.124 17.215 1.00 82.12 167 ASN A C 1
ATOM 1257 O O . ASN A 1 167 ? -22.492 3.158 17.643 1.00 82.12 167 ASN A O 1
ATOM 1261 N N . ALA A 1 168 ? -22.713 5.383 17.311 1.00 82.75 168 ALA A N 1
ATOM 1262 C CA . ALA A 1 168 ? -21.529 5.766 18.058 1.00 82.75 168 ALA A CA 1
ATOM 1263 C C . ALA A 1 168 ? -21.634 5.302 19.514 1.00 82.75 168 ALA A C 1
ATOM 1265 O O . ALA A 1 168 ? -22.678 5.461 20.153 1.00 82.75 168 ALA A O 1
ATOM 1266 N N . VAL A 1 169 ? -20.543 4.759 20.046 1.00 83.25 169 VAL A N 1
ATOM 1267 C CA . VAL A 1 169 ? -20.417 4.475 21.474 1.00 83.25 169 VAL A CA 1
ATOM 1268 C C . VAL A 1 169 ? -19.774 5.691 22.129 1.00 83.25 169 VAL A C 1
ATOM 1270 O O . VAL A 1 169 ? -18.741 6.174 21.671 1.00 83.25 169 VAL A O 1
ATOM 1273 N N . ALA A 1 170 ? -20.389 6.211 23.191 1.00 85.56 170 ALA A N 1
ATOM 1274 C CA . ALA A 1 170 ? -19.881 7.394 23.875 1.00 85.56 170 ALA A CA 1
ATOM 1275 C C . ALA A 1 170 ? -18.498 7.123 24.489 1.00 85.56 170 ALA A C 1
ATOM 1277 O O . ALA A 1 170 ? -18.344 6.184 25.274 1.00 85.56 170 ALA A O 1
ATOM 1278 N N . LEU A 1 171 ? -17.529 7.973 24.145 1.00 87.12 171 LEU A N 1
ATOM 1279 C CA . LEU A 1 171 ? -16.190 7.977 24.720 1.00 87.12 171 LEU A CA 1
ATOM 1280 C C . LEU A 1 171 ? -16.213 8.633 26.103 1.00 87.12 171 LEU A C 1
ATOM 1282 O O . LEU A 1 171 ? -16.635 9.782 26.253 1.00 87.12 171 LEU A O 1
ATOM 1286 N N . LYS A 1 172 ? -15.688 7.931 27.104 1.00 86.19 172 LYS A N 1
ATOM 1287 C CA . LYS A 1 172 ? -15.312 8.499 28.402 1.00 86.19 172 LYS A CA 1
ATOM 1288 C C . LYS A 1 172 ? -13.797 8.460 28.521 1.00 86.19 172 LYS A C 1
ATOM 1290 O O . LYS A 1 172 ? -13.187 7.443 28.241 1.00 86.19 172 LYS A O 1
ATOM 1295 N N . THR A 1 173 ? -13.177 9.563 28.911 1.00 82.12 173 THR A N 1
ATOM 1296 C CA . THR A 1 173 ? -11.718 9.629 29.061 1.00 82.12 173 THR A CA 1
ATOM 1297 C C . THR A 1 173 ? -11.339 10.598 30.168 1.00 82.12 173 THR A C 1
ATOM 1299 O O . THR A 1 173 ? -12.142 11.447 30.565 1.00 82.12 173 THR A O 1
ATOM 1302 N N . ARG A 1 174 ? -10.097 10.509 30.649 1.00 71.62 174 ARG A N 1
ATOM 1303 C CA . ARG A 1 174 ? -9.505 11.536 31.519 1.00 71.62 174 ARG A CA 1
ATOM 1304 C C . ARG A 1 174 ? -9.420 12.883 30.802 1.00 71.62 174 ARG A C 1
ATOM 1306 O O . ARG A 1 174 ? -9.191 12.932 29.598 1.00 71.62 174 ARG A O 1
ATOM 1313 N N . ALA A 1 175 ? -9.493 13.971 31.572 1.00 61.16 175 ALA A N 1
ATOM 1314 C CA . ALA A 1 175 ? -9.445 15.350 31.068 1.00 61.16 175 ALA A CA 1
ATOM 1315 C C . ALA A 1 175 ? -8.171 15.706 30.271 1.00 61.16 175 ALA A C 1
ATOM 1317 O O . ALA A 1 175 ? -8.154 16.704 29.561 1.00 61.16 175 ALA A O 1
ATOM 1318 N N . THR A 1 176 ? -7.102 14.915 30.394 1.00 63.69 176 THR A N 1
ATOM 1319 C CA . THR A 1 176 ? -5.835 15.116 29.676 1.00 63.69 176 THR A CA 1
ATOM 1320 C C . THR A 1 176 ? -5.851 14.591 28.243 1.00 63.69 176 THR A C 1
ATOM 1322 O O . THR A 1 176 ? -5.000 14.991 27.454 1.00 63.69 176 THR A O 1
ATOM 1325 N N . SER A 1 177 ? -6.775 13.693 27.896 1.00 76.94 177 SER A N 1
ATOM 1326 C CA . SER A 1 177 ? -6.863 13.153 26.540 1.00 76.94 177 SER A CA 1
ATOM 1327 C C . SER A 1 177 ? -7.609 14.123 25.637 1.00 76.94 177 SER A C 1
ATOM 1329 O O . SER A 1 177 ? -8.707 14.575 25.969 1.00 76.94 177 SER A O 1
ATOM 1331 N N . ARG A 1 178 ? -7.033 14.430 24.473 1.00 83.69 178 ARG A N 1
ATOM 1332 C CA . ARG A 1 178 ? -7.666 15.332 23.514 1.00 83.69 178 ARG A CA 1
ATOM 1333 C C . ARG A 1 178 ? -8.756 14.602 22.736 1.00 83.69 178 ARG A C 1
ATOM 1335 O O . ARG A 1 178 ? -8.529 13.531 22.180 1.00 83.69 178 ARG A O 1
ATOM 1342 N N . GLN A 1 179 ? -9.937 15.209 22.704 1.00 86.06 179 GLN A N 1
ATOM 1343 C CA . GLN A 1 179 ? -11.054 14.762 21.885 1.00 86.06 179 GLN A CA 1
ATOM 1344 C C . GLN A 1 179 ? -11.234 15.696 20.693 1.00 86.06 179 GLN A C 1
ATOM 1346 O O . GLN A 1 179 ? -11.000 16.903 20.795 1.00 86.06 179 GLN A O 1
ATOM 1351 N N . VAL A 1 180 ? -11.668 15.127 19.576 1.00 87.19 180 VAL A N 1
ATOM 1352 C CA . VAL A 1 180 ? -12.049 15.861 18.371 1.00 87.19 180 VAL A CA 1
ATOM 1353 C C . VAL A 1 180 ? -13.465 15.441 18.008 1.00 87.19 180 VAL A C 1
ATOM 1355 O O . VAL A 1 180 ? -13.736 14.254 17.844 1.00 87.19 180 VAL A O 1
ATOM 1358 N N . GLU A 1 181 ? -14.374 16.407 17.907 1.00 86.00 181 GLU A N 1
ATOM 1359 C CA . GLU A 1 181 ? -15.716 16.159 17.383 1.00 86.00 181 GLU A CA 1
ATOM 1360 C C . GLU A 1 181 ? -15.671 16.158 15.856 1.00 86.00 181 GLU A C 1
ATOM 1362 O O . GLU A 1 181 ? -15.222 17.127 15.241 1.00 86.00 181 GLU A O 1
ATOM 1367 N N . ILE A 1 182 ? -16.140 15.073 15.247 1.00 81.56 182 ILE A N 1
ATOM 1368 C CA . ILE A 1 182 ? -16.210 14.925 13.790 1.00 81.56 182 ILE A CA 1
ATOM 1369 C C . ILE A 1 182 ? -17.632 14.580 13.347 1.00 81.56 182 ILE A C 1
ATOM 1371 O O . ILE A 1 182 ? -18.415 14.026 14.121 1.00 81.56 182 ILE A O 1
ATOM 1375 N N . GLU A 1 183 ? -17.980 14.863 12.088 1.00 81.25 183 GLU A N 1
ATOM 1376 C CA . GLU A 1 183 ? -19.213 14.330 11.494 1.00 81.25 183 GLU A CA 1
ATOM 1377 C C . GLU A 1 183 ? -19.189 12.799 11.574 1.00 81.25 183 GLU A C 1
ATOM 1379 O O . GLU A 1 183 ? -18.163 12.179 11.299 1.00 81.25 183 GLU A O 1
ATOM 1384 N N . ASN A 1 184 ? -20.306 12.182 11.968 1.00 76.81 184 ASN A N 1
ATOM 1385 C CA . ASN A 1 184 ? -20.362 10.735 12.130 1.00 76.81 184 ASN A CA 1
ATOM 1386 C C . ASN A 1 184 ? -20.094 10.033 10.778 1.00 76.81 184 ASN A C 1
ATOM 1388 O O . ASN A 1 184 ? -20.929 10.119 9.870 1.00 76.81 184 ASN A O 1
ATOM 1392 N N . PRO A 1 185 ? -18.974 9.293 10.644 1.00 72.50 185 PRO A N 1
ATOM 1393 C CA . PRO A 1 185 ? -18.571 8.702 9.371 1.00 72.50 185 PRO A CA 1
ATOM 1394 C C . PRO A 1 185 ? -19.475 7.558 8.899 1.00 72.50 185 PRO A C 1
ATOM 1396 O O . PRO A 1 185 ? -19.457 7.215 7.719 1.00 72.50 185 PRO A O 1
ATOM 1399 N N . VAL A 1 186 ? -20.263 6.959 9.798 1.00 73.12 186 VAL A N 1
ATOM 1400 C CA . VAL A 1 186 ? -21.195 5.865 9.483 1.00 73.12 186 VAL A CA 1
ATOM 1401 C C . VAL A 1 186 ? -22.568 6.420 9.095 1.00 73.12 186 VAL A C 1
ATOM 1403 O O . VAL A 1 186 ? -23.228 5.891 8.202 1.00 73.12 186 VAL A O 1
ATOM 1406 N N . GLN A 1 187 ? -23.007 7.500 9.747 1.00 74.25 187 GLN A N 1
ATOM 1407 C CA . GLN A 1 187 ? -24.328 8.099 9.552 1.00 74.25 187 GLN A CA 1
ATOM 1408 C C . GLN A 1 187 ? -24.238 9.631 9.487 1.00 74.25 187 GLN A C 1
ATOM 1410 O O . GLN A 1 187 ? -24.346 10.303 10.506 1.00 74.25 187 GLN A O 1
ATOM 1415 N N . ARG A 1 188 ? -24.155 10.206 8.279 1.00 63.94 188 ARG A N 1
ATOM 1416 C CA . ARG A 1 188 ? -24.006 11.666 8.056 1.00 63.94 188 ARG A CA 1
ATOM 1417 C C . ARG A 1 188 ? -25.073 12.568 8.703 1.00 63.94 188 ARG A C 1
ATOM 1419 O O . ARG A 1 188 ? -24.864 13.760 8.872 1.00 63.94 188 ARG A O 1
ATOM 1426 N N . ARG A 1 189 ? -26.252 12.028 9.045 1.00 61.25 189 ARG A N 1
ATOM 1427 C CA . ARG A 1 189 ? -27.332 12.769 9.737 1.00 61.25 189 ARG A CA 1
ATOM 1428 C C . ARG A 1 189 ? -27.359 12.557 11.256 1.00 61.25 189 ARG A C 1
ATOM 1430 O O . ARG A 1 189 ? -28.254 13.081 11.916 1.00 61.25 189 ARG A O 1
ATOM 1437 N N . ALA A 1 190 ? -26.442 11.762 11.802 1.00 65.31 190 ALA A N 1
ATOM 1438 C CA . ALA A 1 190 ? -26.327 11.531 13.236 1.00 65.31 190 ALA A CA 1
ATOM 1439 C C . ALA A 1 190 ? -25.536 12.658 13.921 1.00 65.31 190 ALA A C 1
ATOM 1441 O O . ALA A 1 190 ? -24.880 13.467 13.267 1.00 65.31 190 ALA A O 1
ATOM 1442 N N . MET A 1 191 ? -25.605 12.706 15.254 1.00 60.16 191 MET A N 1
ATOM 1443 C CA . MET A 1 191 ? -24.805 13.637 16.054 1.00 60.16 191 MET A CA 1
ATOM 1444 C C . MET A 1 191 ? -23.298 13.454 15.792 1.00 60.16 191 MET A C 1
ATOM 1446 O O . MET A 1 191 ? -22.878 12.322 15.522 1.00 60.16 191 MET A O 1
ATOM 1450 N N . PRO A 1 192 ? -22.494 14.531 15.902 1.00 69.19 192 PRO 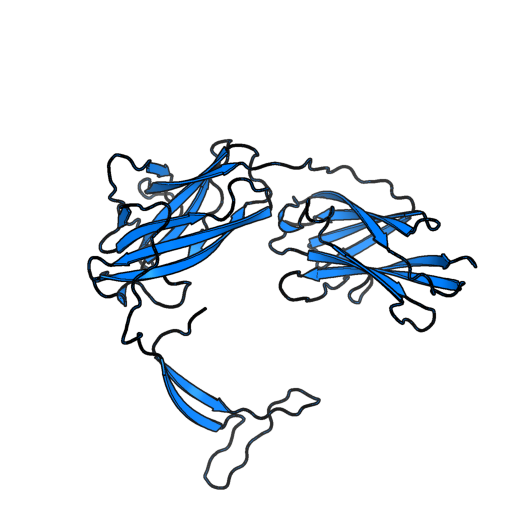A N 1
ATOM 1451 C CA . PRO A 1 192 ? -21.041 14.447 15.836 1.00 69.19 192 PRO A CA 1
ATOM 1452 C C . PRO A 1 192 ? -20.483 13.402 16.803 1.00 69.19 192 PRO A C 1
ATOM 1454 O O . PRO A 1 192 ? -20.977 13.231 17.921 1.00 69.19 192 PRO A O 1
ATOM 1457 N N . LEU A 1 193 ? -19.452 12.691 16.358 1.00 77.81 193 LEU A N 1
ATOM 1458 C CA . LEU A 1 193 ? -18.748 11.697 17.149 1.00 77.81 193 LEU A CA 1
ATOM 1459 C C . LEU A 1 193 ? -17.546 12.341 17.835 1.00 77.81 193 LEU A C 1
ATOM 1461 O O . LEU A 1 193 ? -16.656 12.855 17.162 1.00 77.81 193 LEU A O 1
ATOM 1465 N N . ALA A 1 194 ? -17.490 12.248 19.163 1.00 84.12 194 ALA A N 1
ATOM 1466 C CA . ALA A 1 194 ? -16.264 12.493 19.910 1.00 84.12 194 ALA A CA 1
ATOM 1467 C C . ALA A 1 194 ? -15.268 11.350 19.654 1.00 84.12 194 ALA A C 1
ATOM 1469 O O . ALA A 1 194 ? -15.450 10.227 20.132 1.00 84.12 194 ALA A O 1
ATOM 1470 N N . MET A 1 195 ? -14.223 11.650 18.892 1.00 90.56 195 MET A N 1
ATOM 1471 C CA . MET A 1 195 ? -13.091 10.766 18.634 1.00 90.56 195 MET A CA 1
ATOM 1472 C C . MET A 1 195 ? -11.941 11.102 19.575 1.00 90.56 195 MET A C 1
ATOM 1474 O O . MET A 1 195 ? -11.722 12.265 19.916 1.00 90.56 195 MET A O 1
ATOM 1478 N N . LEU A 1 196 ? -11.176 10.090 19.963 1.00 93.50 196 LEU A N 1
ATOM 1479 C CA . LEU A 1 196 ? -9.935 10.262 20.707 1.00 93.50 196 LEU A CA 1
ATOM 1480 C C . LEU A 1 196 ? -8.787 10.572 19.736 1.00 93.50 196 LEU A C 1
ATOM 1482 O O . LEU A 1 196 ? -8.589 9.833 18.773 1.00 93.50 196 LEU A O 1
ATOM 1486 N N . GLU A 1 197 ? -8.006 11.620 20.007 1.00 94.19 197 GLU A N 1
ATOM 1487 C CA . GLU A 1 197 ? -6.695 11.822 19.374 1.00 94.19 197 GLU A CA 1
ATOM 1488 C C . GLU A 1 197 ? -5.723 10.773 19.926 1.00 94.19 197 GLU A C 1
ATOM 1490 O O . GLU A 1 197 ? -5.334 10.834 21.092 1.00 94.19 197 GLU A O 1
ATOM 1495 N N . LEU A 1 198 ? -5.381 9.784 19.097 1.00 93.44 198 LEU A N 1
ATOM 1496 C CA . LEU A 1 198 ? -4.508 8.677 19.475 1.00 93.44 198 LEU A CA 1
ATOM 1497 C C . LEU A 1 198 ? -3.042 9.113 19.442 1.00 93.44 198 LEU A C 1
ATOM 1499 O O . LEU A 1 198 ? -2.333 8.992 20.433 1.00 93.44 198 LEU A O 1
ATOM 1503 N N . THR A 1 199 ? -2.596 9.632 18.298 1.00 93.88 199 THR A N 1
ATOM 1504 C CA . THR A 1 199 ? -1.225 10.112 18.085 1.00 93.88 199 THR A CA 1
ATOM 1505 C C . THR A 1 199 ? -1.179 11.113 16.930 1.00 93.88 199 THR A C 1
ATOM 1507 O O . THR A 1 199 ? -2.164 11.284 16.203 1.00 93.88 199 THR A O 1
ATOM 1510 N N . ARG A 1 200 ? -0.027 11.759 16.738 1.00 95.25 200 ARG A N 1
ATOM 1511 C CA . ARG A 1 200 ? 0.279 12.561 15.550 1.00 95.25 200 ARG A CA 1
ATOM 1512 C C . ARG A 1 200 ? 1.469 11.978 14.813 1.00 95.25 200 ARG A C 1
ATOM 1514 O O . ARG A 1 200 ? 2.404 11.490 15.437 1.00 95.25 200 ARG A O 1
ATOM 1521 N N . VAL A 1 201 ? 1.426 12.077 13.494 1.00 96.50 201 VAL A N 1
ATOM 1522 C CA . VAL A 1 201 ? 2.510 11.682 12.595 1.00 96.50 201 VAL A CA 1
ATOM 1523 C C . VAL A 1 201 ? 2.814 12.829 11.647 1.00 96.50 201 VAL A C 1
ATOM 1525 O O . VAL A 1 201 ? 1.921 13.587 11.268 1.00 96.50 201 VAL A O 1
ATOM 1528 N N . ARG A 1 202 ? 4.072 12.962 11.245 1.00 97.38 202 ARG A N 1
ATOM 1529 C CA . ARG A 1 202 ? 4.482 13.926 10.230 1.00 97.38 202 ARG A CA 1
ATOM 1530 C C . ARG A 1 202 ? 4.409 13.277 8.855 1.00 97.38 202 ARG A C 1
ATOM 1532 O O . ARG A 1 202 ? 5.082 12.283 8.607 1.00 97.38 202 ARG A O 1
ATOM 1539 N N . LEU A 1 203 ? 3.621 13.854 7.955 1.00 96.06 203 LEU A N 1
ATOM 1540 C CA . LEU A 1 203 ? 3.540 13.422 6.566 1.00 96.06 203 LEU A CA 1
ATOM 1541 C C . LEU A 1 203 ? 4.520 14.215 5.703 1.00 96.06 203 LEU A C 1
ATOM 1543 O O . LEU A 1 203 ? 4.449 15.446 5.646 1.00 96.06 203 LEU A O 1
ATOM 1547 N N . THR A 1 204 ? 5.419 13.526 5.007 1.00 93.94 204 THR A N 1
ATOM 1548 C CA . THR A 1 204 ? 6.296 14.134 4.003 1.00 93.94 204 THR A CA 1
ATOM 1549 C C . THR A 1 204 ? 5.823 13.797 2.598 1.00 93.94 204 THR A C 1
ATOM 1551 O O . THR A 1 204 ? 5.652 12.638 2.233 1.00 93.94 204 THR A O 1
ATOM 1554 N N . ALA A 1 205 ? 5.567 14.836 1.801 1.00 82.94 205 ALA A N 1
ATOM 1555 C CA . ALA A 1 205 ? 5.146 14.675 0.415 1.00 82.94 205 ALA A CA 1
ATOM 1556 C C . ALA A 1 205 ? 6.354 14.584 -0.516 1.00 82.94 205 ALA A C 1
ATOM 1558 O O . ALA A 1 205 ? 7.393 15.210 -0.287 1.00 82.94 205 ALA A O 1
ATOM 1559 N N . ARG A 1 206 ? 6.159 13.850 -1.609 1.00 88.69 206 ARG A N 1
ATOM 1560 C CA . ARG A 1 206 ? 6.997 13.918 -2.804 1.00 88.69 206 ARG A CA 1
ATOM 1561 C C . ARG A 1 206 ? 6.335 14.821 -3.843 1.00 88.69 206 ARG A C 1
ATOM 1563 O O . ARG A 1 206 ? 5.140 15.094 -3.776 1.00 88.69 206 ARG A O 1
ATOM 1570 N N . GLU A 1 207 ? 7.121 15.302 -4.797 1.00 88.31 207 GLU A N 1
ATOM 1571 C CA . GLU A 1 207 ? 6.583 16.038 -5.940 1.00 88.31 207 GLU A CA 1
ATOM 1572 C C . GLU A 1 207 ? 5.788 15.080 -6.843 1.00 88.31 207 GLU A C 1
ATOM 1574 O O . GLU A 1 207 ? 6.298 14.026 -7.225 1.00 88.31 207 GLU A O 1
ATOM 1579 N N . HIS A 1 208 ? 4.558 15.458 -7.200 1.00 92.50 208 HIS A N 1
ATOM 1580 C CA . HIS A 1 208 ? 3.747 14.743 -8.186 1.00 92.50 208 HIS A CA 1
ATOM 1581 C C . HIS A 1 208 ? 3.847 15.446 -9.538 1.00 92.50 208 HIS A C 1
ATOM 1583 O O . HIS A 1 208 ? 3.597 16.651 -9.637 1.00 92.50 208 HIS A O 1
ATOM 1589 N N . ARG A 1 209 ? 4.187 14.699 -10.589 1.00 94.81 209 ARG A N 1
ATOM 1590 C CA . ARG A 1 209 ? 4.317 15.220 -11.957 1.00 94.81 209 ARG A CA 1
ATOM 1591 C C . ARG A 1 209 ? 3.241 14.619 -12.846 1.00 94.81 209 ARG A C 1
ATOM 1593 O O . ARG A 1 209 ? 2.897 13.460 -12.691 1.00 94.81 209 ARG A O 1
ATOM 1600 N N . TYR A 1 210 ? 2.719 15.399 -13.787 1.00 96.62 210 TYR A N 1
ATOM 1601 C CA . TYR A 1 210 ? 1.637 14.967 -14.694 1.00 96.62 210 TYR A CA 1
ATOM 1602 C C . TYR A 1 210 ? 1.968 15.207 -16.168 1.00 96.62 210 TYR A C 1
ATOM 1604 O O . TYR A 1 210 ? 1.207 14.838 -17.062 1.00 96.62 210 TYR A O 1
ATOM 1612 N N . GLU A 1 211 ? 3.100 15.854 -16.431 1.00 95.06 211 GLU A N 1
ATOM 1613 C CA . GLU A 1 211 ? 3.556 16.120 -17.784 1.00 95.06 211 GLU A CA 1
ATOM 1614 C C . GLU A 1 211 ? 3.991 14.817 -18.451 1.00 95.06 211 GLU A C 1
ATOM 1616 O O . GLU A 1 211 ? 4.671 13.981 -17.854 1.00 95.06 211 GLU A O 1
ATOM 1621 N N . SER A 1 212 ? 3.590 14.642 -19.710 1.00 91.81 212 SER A N 1
ATOM 1622 C CA . SER A 1 212 ? 4.020 13.485 -20.488 1.00 91.81 212 SER A CA 1
ATOM 1623 C C . SER A 1 212 ? 5.519 13.593 -20.784 1.00 91.81 212 SER A C 1
ATOM 1625 O O . SER A 1 212 ? 5.956 14.617 -21.315 1.00 91.81 212 SER A O 1
ATOM 1627 N N . PRO A 1 213 ? 6.314 12.556 -20.480 1.00 94.50 213 PRO A N 1
ATOM 1628 C CA . PRO A 1 213 ? 7.736 12.559 -20.767 1.00 94.50 213 PRO A CA 1
ATOM 1629 C C . PRO A 1 213 ? 7.970 12.371 -22.270 1.00 94.50 213 PRO A C 1
ATOM 1631 O O . PRO A 1 213 ? 7.097 11.912 -23.007 1.00 94.50 213 PRO A O 1
ATOM 1634 N N . SER A 1 214 ? 9.178 12.698 -22.723 1.00 96.81 214 SER A N 1
ATOM 1635 C CA . SER A 1 214 ? 9.660 12.391 -24.076 1.00 96.81 214 SER A CA 1
ATOM 1636 C C . SER A 1 214 ? 10.813 11.386 -23.985 1.00 96.81 214 SER A C 1
ATOM 1638 O O . SER A 1 214 ? 11.965 11.796 -24.115 1.00 96.81 214 SER A O 1
ATOM 1640 N N . PRO A 1 215 ? 10.527 10.102 -23.689 1.00 97.81 215 PRO A N 1
ATOM 1641 C CA . PRO A 1 215 ? 11.563 9.084 -23.551 1.00 97.81 215 PRO A CA 1
ATOM 1642 C C . PRO A 1 215 ? 12.310 8.866 -24.870 1.00 97.81 215 PRO A C 1
ATOM 1644 O O . PRO A 1 215 ? 11.724 8.966 -25.952 1.00 97.81 215 PRO A O 1
ATOM 1647 N N . GLN A 1 216 ? 13.583 8.492 -24.776 1.00 98.25 216 GLN A N 1
ATOM 1648 C CA . GLN A 1 216 ? 14.428 8.079 -25.895 1.00 98.25 216 GLN A CA 1
ATOM 1649 C C . GLN A 1 216 ? 13.808 6.903 -26.657 1.00 98.25 216 GLN A C 1
ATOM 1651 O O . GLN A 1 216 ? 13.854 6.866 -27.888 1.00 98.25 216 GLN A O 1
ATOM 1656 N N . HIS A 1 217 ? 13.198 5.965 -25.928 1.00 98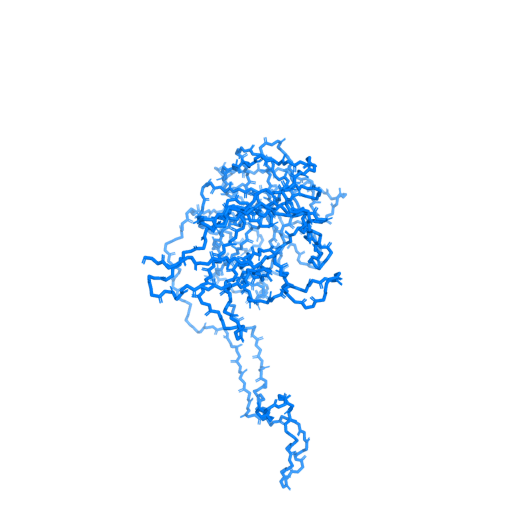.12 217 HIS A N 1
ATOM 1657 C CA . HIS A 1 217 ? 12.486 4.818 -26.476 1.00 98.12 217 HIS A CA 1
ATOM 1658 C C . HIS A 1 217 ? 11.018 4.842 -26.024 1.00 98.12 217 HIS A C 1
ATOM 1660 O O . HIS A 1 217 ? 10.677 4.279 -24.977 1.00 98.12 217 HIS A O 1
ATOM 1666 N N . PRO A 1 218 ? 10.116 5.485 -26.791 1.00 97.94 218 PRO A N 1
ATOM 1667 C CA . PRO A 1 218 ? 8.683 5.410 -26.533 1.00 97.94 218 PRO A CA 1
ATOM 1668 C C . PRO A 1 218 ? 8.192 3.965 -26.636 1.00 97.94 218 PRO A C 1
ATOM 1670 O O . PRO A 1 218 ? 8.350 3.315 -27.670 1.00 97.94 218 PRO A O 1
ATOM 1673 N N . LEU A 1 219 ? 7.574 3.468 -25.567 1.00 96.75 219 LEU A N 1
ATOM 1674 C CA . LEU A 1 219 ? 7.042 2.112 -25.489 1.00 96.75 219 LEU A CA 1
ATOM 1675 C C . LEU A 1 219 ? 5.842 2.109 -24.552 1.00 96.75 219 LEU A C 1
ATOM 1677 O O . LEU A 1 219 ? 5.962 2.445 -23.378 1.00 96.75 219 LEU A O 1
ATOM 1681 N N . THR A 1 220 ? 4.681 1.728 -25.078 1.00 96.56 220 THR A N 1
ATOM 1682 C CA . THR A 1 220 ? 3.463 1.608 -24.278 1.00 96.56 220 THR A CA 1
ATOM 1683 C C . THR A 1 220 ? 3.234 0.163 -23.863 1.00 96.56 220 THR A C 1
ATOM 1685 O O . THR A 1 220 ? 3.251 -0.722 -24.714 1.00 96.56 220 THR A O 1
ATOM 1688 N N . ALA A 1 221 ? 3.004 -0.042 -22.566 1.00 97.38 221 ALA A N 1
ATOM 1689 C CA . ALA A 1 221 ? 2.535 -1.306 -22.007 1.00 97.38 221 ALA A CA 1
ATOM 1690 C C . ALA A 1 221 ? 1.529 -1.038 -20.881 1.00 97.38 221 ALA A C 1
ATOM 1692 O O . ALA A 1 221 ? 1.769 -0.177 -20.029 1.00 97.38 221 ALA A O 1
ATOM 1693 N N . ASN A 1 222 ? 0.410 -1.758 -20.860 1.00 97.50 222 ASN A N 1
ATOM 1694 C CA . ASN A 1 222 ? -0.653 -1.597 -19.867 1.00 97.50 222 ASN A CA 1
ATOM 1695 C C . ASN A 1 222 ? -0.673 -2.775 -18.888 1.00 97.50 222 ASN A C 1
ATOM 1697 O O . ASN A 1 222 ? -0.974 -3.908 -19.263 1.00 97.50 222 ASN A O 1
ATOM 1701 N N . PHE A 1 223 ? -0.421 -2.476 -17.616 1.00 96.25 223 PHE A N 1
ATOM 1702 C CA . PHE A 1 223 ? -0.478 -3.422 -16.514 1.00 96.25 223 PHE A CA 1
ATOM 1703 C C . PHE A 1 223 ? -1.819 -3.303 -15.788 1.00 96.25 223 PHE A C 1
ATOM 1705 O O . PHE A 1 223 ? -2.054 -2.368 -15.012 1.00 96.25 223 PHE A O 1
ATOM 1712 N N . ASP A 1 224 ? -2.692 -4.284 -16.030 1.00 90.38 224 ASP A N 1
ATOM 1713 C CA . ASP A 1 224 ? -3.971 -4.465 -15.325 1.00 90.38 224 ASP A CA 1
ATOM 1714 C C . ASP A 1 224 ? -4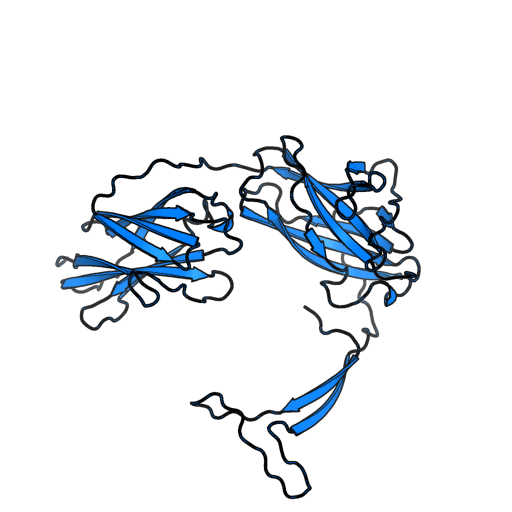.895 -3.222 -15.327 1.00 90.38 224 ASP A C 1
ATOM 1716 O O . ASP A 1 224 ? -5.644 -2.990 -14.382 1.00 90.38 224 ASP A O 1
ATOM 1720 N N . ASN A 1 225 ? -4.827 -2.376 -16.364 1.00 93.19 225 ASN A N 1
ATOM 1721 C CA . ASN A 1 225 ? -5.531 -1.086 -16.466 1.00 93.19 225 ASN A CA 1
ATOM 1722 C C . ASN A 1 225 ? -5.266 -0.106 -15.309 1.00 93.19 225 ASN A C 1
ATOM 1724 O O . ASN A 1 225 ? -6.034 0.836 -15.114 1.00 93.19 225 ASN A O 1
ATOM 1728 N N . LYS A 1 226 ? -4.183 -0.301 -14.550 1.00 94.44 226 LYS A N 1
ATOM 1729 C CA . LYS A 1 226 ? -3.831 0.528 -13.384 1.00 94.44 226 LYS A CA 1
ATOM 1730 C C . LYS A 1 226 ? -2.523 1.275 -13.567 1.00 94.44 226 LYS A C 1
ATOM 1732 O O . LYS A 1 226 ? -2.411 2.405 -13.104 1.00 94.44 226 LYS A O 1
ATOM 1737 N N . ILE A 1 227 ? -1.549 0.660 -14.232 1.00 98.00 227 ILE A N 1
ATOM 1738 C CA . ILE A 1 227 ? -0.222 1.239 -14.457 1.00 98.00 227 ILE A CA 1
ATOM 1739 C C . ILE A 1 227 ? 0.092 1.147 -15.942 1.00 98.00 227 ILE A C 1
ATOM 1741 O O . ILE A 1 227 ? -0.116 0.109 -16.568 1.00 98.00 227 ILE A O 1
ATOM 1745 N N . LYS A 1 228 ? 0.610 2.229 -16.507 1.00 98.06 228 LYS A N 1
ATOM 1746 C CA . LYS A 1 228 ? 1.036 2.293 -17.899 1.00 98.06 228 LYS A CA 1
ATOM 1747 C C . LYS A 1 228 ? 2.522 2.611 -17.973 1.00 98.06 228 LYS A C 1
ATOM 1749 O O . LYS A 1 228 ? 2.958 3.595 -17.389 1.00 98.06 228 LYS A O 1
ATOM 1754 N N . LEU A 1 229 ? 3.290 1.818 -18.711 1.00 98.44 229 LEU A N 1
ATOM 1755 C CA . LEU A 1 229 ? 4.619 2.222 -19.167 1.00 98.44 229 LEU A CA 1
ATOM 1756 C C . LEU A 1 229 ? 4.449 3.199 -20.337 1.00 98.44 229 LEU A C 1
ATOM 1758 O O . LEU A 1 229 ? 3.647 2.940 -21.235 1.00 98.44 229 LEU A O 1
ATOM 1762 N N . LEU A 1 230 ? 5.168 4.317 -20.314 1.00 98.31 230 LEU A N 1
ATOM 1763 C CA . LEU A 1 230 ? 5.176 5.335 -21.372 1.00 98.31 230 LEU A CA 1
ATOM 1764 C C . LEU A 1 230 ? 6.421 5.244 -22.267 1.00 98.31 230 LEU A C 1
ATOM 1766 O O . LEU A 1 230 ? 6.405 5.697 -23.413 1.00 98.31 230 LEU A O 1
ATOM 1770 N N . GLY A 1 231 ? 7.492 4.648 -21.754 1.00 98.44 231 GLY A N 1
ATOM 1771 C CA . GLY A 1 231 ? 8.742 4.409 -22.459 1.00 98.44 231 GLY A CA 1
ATOM 1772 C C . GLY A 1 231 ? 9.907 4.336 -21.488 1.00 98.44 231 GLY A C 1
ATOM 1773 O O . GLY A 1 231 ? 9.706 4.256 -20.272 1.00 98.44 231 GLY A O 1
ATOM 1774 N N . TYR A 1 232 ? 11.119 4.362 -22.028 1.00 98.69 232 TYR A N 1
ATOM 1775 C CA . TYR A 1 232 ? 12.337 4.304 -21.232 1.00 98.69 232 TYR A CA 1
ATOM 1776 C C . TYR A 1 232 ? 13.517 5.011 -21.904 1.00 98.69 232 TYR A C 1
ATOM 1778 O O . TYR A 1 232 ? 13.552 5.171 -23.127 1.00 98.69 232 TYR A O 1
ATOM 1786 N N . ASP A 1 233 ? 14.499 5.372 -21.085 1.00 98.56 233 ASP A N 1
ATOM 1787 C CA . ASP A 1 233 ? 15.839 5.776 -21.512 1.00 98.56 233 ASP A CA 1
ATOM 1788 C C . ASP A 1 233 ? 16.835 4.701 -21.082 1.00 98.56 233 ASP A C 1
ATOM 1790 O O . ASP A 1 233 ? 16.698 4.129 -19.995 1.00 98.56 233 ASP A O 1
ATOM 1794 N N . LEU A 1 234 ? 17.840 4.424 -21.914 1.00 97.81 234 LEU A N 1
ATOM 1795 C CA . LEU A 1 234 ? 18.835 3.393 -21.630 1.00 97.81 234 LEU A CA 1
ATOM 1796 C C . LEU A 1 234 ? 20.238 3.851 -22.032 1.00 97.81 234 LEU A C 1
ATOM 1798 O O . LEU A 1 234 ? 20.524 4.055 -23.211 1.00 97.81 234 LEU A O 1
ATOM 1802 N N . ASP A 1 235 ? 21.136 3.933 -21.051 1.00 95.44 235 ASP A N 1
ATOM 1803 C CA . ASP A 1 235 ? 22.575 3.961 -21.308 1.00 95.44 235 ASP A CA 1
ATOM 1804 C C . ASP A 1 235 ? 23.116 2.528 -21.288 1.00 95.44 235 ASP A C 1
ATOM 1806 O O . ASP A 1 235 ? 23.397 1.957 -20.232 1.00 95.44 235 ASP A O 1
ATOM 1810 N N . GLU A 1 236 ? 23.284 1.946 -22.474 1.00 90.62 236 GLU A N 1
ATOM 1811 C CA . GLU A 1 236 ? 23.775 0.574 -22.644 1.00 90.62 236 GLU A CA 1
ATOM 1812 C C . GLU A 1 236 ? 25.186 0.356 -22.075 1.00 90.62 236 GLU A C 1
ATOM 1814 O O . GLU A 1 236 ? 25.532 -0.767 -21.712 1.00 90.62 236 GLU A O 1
ATOM 1819 N N . ARG A 1 237 ? 26.009 1.408 -21.949 1.00 86.25 237 ARG A N 1
ATOM 1820 C CA . ARG A 1 237 ? 27.387 1.275 -21.441 1.00 86.25 237 ARG A CA 1
ATOM 1821 C C . ARG A 1 237 ? 27.424 1.052 -19.939 1.00 86.25 237 ARG A C 1
ATOM 1823 O O . ARG A 1 237 ? 28.323 0.379 -19.440 1.00 86.25 237 ARG A O 1
ATOM 1830 N N . THR A 1 238 ? 26.492 1.669 -19.219 1.00 88.88 238 THR A N 1
ATOM 1831 C CA . THR A 1 238 ? 26.421 1.611 -17.753 1.00 88.88 238 THR A CA 1
ATOM 1832 C C . THR A 1 238 ? 25.271 0.744 -17.247 1.00 88.88 238 THR A C 1
ATOM 1834 O O . THR A 1 238 ? 25.212 0.471 -16.046 1.00 88.88 238 THR A O 1
ATOM 1837 N N . LEU A 1 239 ? 24.384 0.308 -18.152 1.00 91.94 239 LEU A N 1
ATOM 1838 C CA . LEU A 1 239 ? 23.082 -0.298 -17.864 1.00 91.94 239 LEU A CA 1
ATOM 1839 C C . LEU A 1 239 ? 22.259 0.524 -16.870 1.00 91.94 239 LEU A C 1
ATOM 1841 O O . LEU A 1 239 ? 21.584 -0.018 -15.989 1.00 91.94 239 LEU A O 1
ATOM 1845 N N . GLN A 1 240 ? 22.328 1.845 -17.026 1.00 96.19 240 GLN A N 1
ATOM 1846 C CA . GLN A 1 240 ? 21.432 2.772 -16.358 1.00 96.19 240 GLN A CA 1
ATOM 1847 C C . GLN A 1 240 ? 20.140 2.859 -17.178 1.00 96.19 240 GLN A C 1
ATOM 1849 O O . GLN A 1 240 ? 20.147 3.326 -18.318 1.00 96.19 240 GLN A O 1
ATOM 1854 N N . LEU A 1 241 ? 19.043 2.394 -16.590 1.00 98.31 241 LEU A N 1
ATOM 1855 C CA . LEU A 1 241 ? 17.710 2.358 -17.181 1.00 98.31 241 LEU A CA 1
ATOM 1856 C C . LEU A 1 241 ? 16.811 3.342 -16.433 1.00 98.31 241 LEU A C 1
ATOM 1858 O O . LEU A 1 241 ? 16.699 3.243 -15.216 1.00 98.31 241 LEU A O 1
ATOM 1862 N N . ASN A 1 242 ? 16.133 4.242 -17.139 1.00 98.31 242 ASN A N 1
ATOM 1863 C CA . ASN A 1 242 ? 15.051 5.040 -16.561 1.00 98.31 242 ASN A CA 1
ATOM 1864 C C . ASN A 1 242 ? 13.734 4.623 -17.203 1.00 98.31 242 ASN A C 1
ATOM 1866 O O . ASN A 1 242 ? 13.575 4.738 -18.416 1.00 98.31 242 ASN A O 1
ATOM 1870 N N . LEU A 1 243 ? 12.797 4.141 -16.396 1.00 98.69 243 LEU A N 1
ATOM 1871 C CA . LEU A 1 243 ? 11.445 3.793 -16.813 1.00 98.69 243 LEU A CA 1
ATOM 1872 C C . LEU A 1 243 ? 10.512 4.970 -16.542 1.00 98.69 243 LEU A C 1
ATOM 1874 O O . LEU A 1 243 ? 10.609 5.623 -15.504 1.00 98.69 243 LEU A O 1
ATOM 1878 N N . TYR A 1 244 ? 9.592 5.226 -17.467 1.00 98.56 244 TYR A N 1
ATOM 1879 C CA . TYR A 1 244 ? 8.568 6.249 -17.297 1.00 98.56 244 TYR A CA 1
ATOM 1880 C C . TYR A 1 244 ? 7.206 5.599 -17.140 1.00 98.56 244 TYR A C 1
ATOM 1882 O O . TYR A 1 244 ? 6.679 4.999 -18.078 1.00 98.56 244 TYR A O 1
ATOM 1890 N N . TRP A 1 245 ? 6.624 5.743 -15.960 1.00 98.44 245 TRP A N 1
ATOM 1891 C CA . TRP A 1 245 ? 5.352 5.137 -15.601 1.00 98.44 245 TRP A CA 1
ATOM 1892 C C . TRP A 1 245 ? 4.252 6.178 -15.486 1.00 98.44 245 TRP A C 1
ATOM 1894 O O . TRP A 1 245 ? 4.527 7.326 -15.161 1.00 98.44 245 TRP A O 1
ATOM 1904 N N . GLN A 1 246 ? 3.006 5.762 -15.689 1.00 98.44 246 GLN A N 1
ATOM 1905 C CA . GLN A 1 246 ? 1.820 6.554 -15.398 1.00 98.44 246 GLN A CA 1
ATOM 1906 C C . GLN A 1 246 ? 0.797 5.743 -14.600 1.00 98.44 246 GLN A C 1
ATOM 1908 O O . GLN A 1 246 ? 0.442 4.628 -14.994 1.00 98.44 246 GLN A O 1
ATOM 1913 N N . ALA A 1 247 ? 0.275 6.317 -13.515 1.00 98.00 247 ALA A N 1
ATOM 1914 C CA . ALA A 1 247 ? -0.905 5.788 -12.836 1.00 98.00 247 ALA A CA 1
ATOM 1915 C C . ALA A 1 247 ? -2.158 6.065 -13.673 1.00 98.00 247 ALA A C 1
ATOM 1917 O O . ALA A 1 247 ? -2.467 7.206 -14.005 1.00 98.00 247 ALA A O 1
ATOM 1918 N N . LEU A 1 248 ? -2.921 5.023 -13.987 1.00 97.25 248 LEU A N 1
ATOM 1919 C CA . LEU A 1 248 ? -4.225 5.137 -14.648 1.00 97.25 248 LEU A CA 1
ATOM 1920 C C . LEU A 1 248 ? -5.376 5.215 -13.637 1.00 97.25 248 LEU A C 1
ATOM 1922 O O . LEU A 1 248 ? -6.452 5.716 -13.957 1.00 97.25 248 LEU A O 1
ATOM 1926 N N . ALA A 1 249 ? -5.147 4.723 -12.421 1.00 95.88 249 ALA A N 1
ATOM 1927 C CA . ALA A 1 249 ? -6.091 4.719 -11.314 1.00 95.88 249 ALA A CA 1
ATOM 1928 C C . ALA A 1 249 ? -5.334 4.724 -9.978 1.00 95.88 249 ALA A C 1
ATOM 1930 O O . ALA A 1 249 ? -4.132 4.458 -9.942 1.00 95.88 249 ALA A O 1
ATOM 1931 N N . SER A 1 250 ? -6.049 4.984 -8.881 1.00 93.38 250 SER A N 1
ATOM 1932 C CA . SER A 1 250 ? -5.514 4.795 -7.532 1.00 93.38 250 SER A CA 1
ATOM 1933 C C . SER A 1 250 ? -5.140 3.329 -7.304 1.00 93.38 250 SER A C 1
ATOM 1935 O O . SER A 1 250 ? -5.824 2.413 -7.771 1.00 93.38 250 SER A O 1
ATOM 1937 N N . LEU A 1 251 ? -4.042 3.112 -6.586 1.00 94.31 251 LEU A N 1
ATOM 1938 C CA . LEU A 1 251 ? -3.452 1.798 -6.365 1.00 94.31 251 LEU A CA 1
ATOM 1939 C C . LEU A 1 251 ? -3.477 1.457 -4.877 1.00 94.31 251 LEU A C 1
ATOM 1941 O O . LEU A 1 251 ? -2.882 2.151 -4.064 1.00 94.31 251 LEU A O 1
ATOM 1945 N N . ASP A 1 252 ? -4.119 0.347 -4.526 1.00 91.25 252 ASP A N 1
ATOM 1946 C CA . ASP A 1 252 ? -4.189 -0.122 -3.135 1.00 91.25 252 ASP A CA 1
ATOM 1947 C C . ASP A 1 252 ? -3.048 -1.065 -2.744 1.00 91.25 252 ASP A C 1
ATOM 1949 O O . ASP A 1 252 ? -2.922 -1.438 -1.573 1.00 91.25 252 ASP A O 1
ATOM 1953 N N . GLU A 1 253 ? -2.233 -1.448 -3.726 1.00 93.94 253 GLU A N 1
ATOM 1954 C CA . GLU A 1 253 ? -1.204 -2.473 -3.622 1.00 93.94 253 GLU A CA 1
ATOM 1955 C C . GLU A 1 253 ? 0.171 -1.908 -3.960 1.00 93.94 253 GLU A C 1
ATOM 1957 O O . GLU A 1 253 ? 0.321 -1.117 -4.899 1.00 93.94 253 GLU A O 1
ATOM 1962 N N . ARG A 1 254 ? 1.181 -2.365 -3.215 1.00 94.94 254 ARG A N 1
ATOM 1963 C CA . ARG A 1 254 ? 2.586 -2.107 -3.528 1.00 94.94 254 ARG A CA 1
ATOM 1964 C C . ARG A 1 254 ? 3.076 -3.078 -4.592 1.00 94.94 254 ARG A C 1
ATOM 1966 O O . ARG A 1 254 ? 2.874 -4.290 -4.470 1.00 94.94 254 ARG A O 1
ATOM 1973 N N . TYR A 1 255 ? 3.708 -2.532 -5.622 1.00 97.12 255 TYR A N 1
ATOM 1974 C CA . TYR A 1 255 ? 4.352 -3.297 -6.674 1.00 97.12 255 TYR A CA 1
ATOM 1975 C C . TYR A 1 255 ? 5.858 -3.090 -6.658 1.00 97.12 255 TYR A C 1
ATOM 1977 O O . TYR A 1 255 ? 6.340 -1.964 -6.545 1.00 97.12 255 TYR A O 1
ATOM 1985 N N . THR A 1 256 ? 6.571 -4.188 -6.866 1.00 98.25 256 THR A N 1
ATOM 1986 C CA . THR A 1 256 ? 7.991 -4.192 -7.185 1.00 98.25 256 THR A CA 1
ATOM 1987 C C . THR A 1 256 ? 8.151 -4.339 -8.689 1.00 98.25 256 THR A C 1
ATOM 1989 O O . THR A 1 256 ? 7.555 -5.231 -9.307 1.00 98.25 256 THR A O 1
ATOM 1992 N N . VAL A 1 257 ? 8.971 -3.471 -9.272 1.00 98.62 257 VAL A N 1
ATOM 1993 C CA . VAL A 1 257 ? 9.457 -3.630 -10.639 1.00 98.62 257 VAL A CA 1
ATOM 1994 C C . VAL A 1 257 ? 10.643 -4.575 -10.595 1.00 98.62 257 VAL A C 1
ATOM 1996 O O . VAL A 1 257 ? 11.562 -4.393 -9.793 1.00 98.62 257 VAL A O 1
ATOM 1999 N N . PHE A 1 258 ? 10.631 -5.563 -11.476 1.00 98.31 258 PHE A N 1
ATOM 2000 C CA . PHE A 1 258 ? 11.818 -6.345 -11.779 1.00 98.31 258 PHE A CA 1
ATOM 2001 C C . PHE A 1 258 ? 12.395 -5.882 -13.110 1.00 98.31 258 PHE A C 1
ATOM 2003 O O . PHE A 1 258 ? 11.658 -5.593 -14.054 1.00 98.31 258 PHE A O 1
ATOM 2010 N N . VAL A 1 259 ? 13.717 -5.859 -13.180 1.00 98.44 259 VAL A N 1
ATOM 2011 C CA . VAL A 1 259 ? 14.498 -5.677 -14.397 1.00 98.44 259 VAL A CA 1
ATOM 2012 C C . VAL A 1 259 ? 15.360 -6.914 -14.544 1.00 98.44 259 VAL A C 1
ATOM 2014 O O . VAL A 1 259 ? 16.179 -7.199 -13.674 1.00 98.44 259 VAL A O 1
ATOM 2017 N N . HIS A 1 260 ? 15.174 -7.663 -15.620 1.00 98.12 260 HIS A N 1
ATOM 2018 C CA . HIS A 1 260 ? 15.917 -8.886 -15.891 1.00 98.12 260 HIS A CA 1
ATOM 2019 C C . HIS A 1 260 ? 16.830 -8.700 -17.095 1.00 98.12 260 HIS A C 1
ATOM 2021 O O . HIS A 1 260 ? 16.419 -8.170 -18.128 1.00 98.12 260 HIS A O 1
ATOM 2027 N N . LEU A 1 261 ? 18.046 -9.220 -16.973 1.00 97.81 261 LEU A N 1
ATOM 2028 C CA . LEU A 1 261 ? 18.969 -9.422 -18.075 1.00 97.81 261 LEU A CA 1
ATOM 2029 C C . LEU A 1 261 ? 19.046 -10.921 -18.375 1.00 97.81 261 LEU A C 1
ATOM 2031 O O . LEU A 1 261 ? 19.370 -11.714 -17.487 1.00 97.81 261 LEU A O 1
ATOM 2035 N N . LEU A 1 262 ? 18.745 -11.308 -19.612 1.00 97.88 262 LEU A N 1
ATOM 2036 C CA . LEU A 1 262 ? 18.676 -12.700 -20.055 1.00 97.88 262 LEU A CA 1
ATOM 2037 C C . LEU A 1 262 ? 19.711 -12.997 -21.142 1.00 97.88 262 LEU A C 1
ATOM 2039 O O . LEU A 1 262 ? 19.956 -12.162 -22.014 1.00 97.88 262 LEU A O 1
ATOM 2043 N N . ASP A 1 263 ? 20.274 -14.201 -21.135 1.00 96.44 263 ASP A N 1
ATOM 2044 C CA . ASP A 1 263 ? 21.136 -14.679 -22.218 1.00 96.44 263 ASP A CA 1
ATOM 2045 C C . ASP A 1 263 ? 20.342 -15.112 -23.472 1.00 96.44 263 ASP A C 1
ATOM 2047 O O . ASP A 1 263 ? 19.114 -15.008 -23.552 1.00 96.44 263 ASP A O 1
ATOM 2051 N N . ALA A 1 264 ? 21.050 -15.612 -24.488 1.00 93.88 264 ALA A N 1
ATOM 2052 C CA . ALA A 1 264 ? 20.442 -16.084 -25.732 1.00 93.88 264 ALA A CA 1
ATOM 2053 C C . ALA A 1 264 ? 19.516 -17.306 -25.555 1.00 93.88 264 ALA A C 1
ATOM 2055 O O . ALA A 1 264 ? 18.629 -17.512 -26.384 1.00 93.88 264 ALA A O 1
ATOM 2056 N N . ALA A 1 265 ? 19.700 -18.097 -24.493 1.00 95.00 265 ALA A N 1
ATOM 2057 C CA . ALA A 1 265 ? 18.829 -19.216 -24.138 1.00 95.00 265 ALA A CA 1
ATOM 2058 C C . ALA A 1 265 ? 17.617 -18.774 -23.292 1.00 95.00 265 ALA A C 1
ATOM 2060 O O . ALA A 1 265 ? 16.756 -19.599 -22.983 1.00 95.00 265 ALA A O 1
ATOM 2061 N N . GLY A 1 266 ? 17.533 -17.488 -22.933 1.00 94.50 266 GLY A N 1
ATOM 2062 C CA . GLY A 1 266 ? 16.504 -16.941 -22.051 1.00 94.50 266 GLY A CA 1
ATOM 2063 C C . GLY A 1 266 ? 16.778 -17.192 -20.568 1.00 94.50 266 GLY A C 1
ATOM 2064 O O . GLY A 1 266 ? 15.875 -17.011 -19.749 1.00 94.50 266 GLY A O 1
ATOM 2065 N N . ALA A 1 267 ? 17.990 -17.617 -20.201 1.00 95.94 267 ALA A N 1
ATOM 2066 C CA . ALA A 1 267 ? 18.366 -17.791 -18.807 1.00 95.94 267 ALA A CA 1
ATOM 2067 C C . ALA A 1 267 ? 18.677 -16.434 -18.166 1.00 95.94 267 ALA A C 1
ATOM 2069 O O . ALA A 1 267 ? 19.358 -15.594 -18.754 1.00 95.94 267 ALA A O 1
ATOM 2070 N N . LEU A 1 268 ? 18.183 -16.230 -16.944 1.00 96.62 268 LEU A N 1
ATOM 2071 C CA . LEU A 1 268 ? 18.443 -15.029 -16.158 1.00 96.62 268 LEU A CA 1
ATOM 2072 C C . LEU A 1 268 ? 19.914 -14.974 -15.734 1.00 96.62 268 LEU A C 1
ATOM 2074 O O . LEU A 1 268 ? 20.379 -15.860 -15.018 1.00 96.62 268 LEU A O 1
ATOM 2078 N N . VAL A 1 269 ? 20.624 -13.923 -16.146 1.00 97.00 269 VAL A N 1
ATOM 2079 C CA . VAL A 1 269 ? 22.049 -13.726 -15.826 1.00 97.00 269 VAL A CA 1
ATOM 2080 C C . VAL A 1 269 ? 22.296 -12.596 -14.831 1.00 97.00 269 VAL A C 1
ATOM 2082 O O . VAL A 1 269 ? 23.265 -12.649 -14.078 1.00 97.00 269 VAL A O 1
ATOM 2085 N N . ALA A 1 270 ? 21.422 -11.591 -14.799 1.00 96.25 270 ALA A N 1
ATOM 2086 C CA . ALA A 1 270 ? 21.439 -10.514 -13.814 1.00 96.25 270 ALA A CA 1
ATOM 2087 C C . ALA A 1 270 ? 20.023 -9.963 -13.622 1.00 96.25 270 ALA A C 1
ATOM 2089 O O . ALA A 1 270 ? 19.180 -10.080 -14.513 1.00 96.25 270 ALA A O 1
ATOM 2090 N N . GLN A 1 271 ? 19.756 -9.358 -12.467 1.00 97.19 271 GLN A N 1
ATOM 2091 C CA . GLN A 1 271 ? 18.467 -8.729 -12.195 1.00 97.19 271 GLN A CA 1
ATOM 2092 C C . GLN A 1 271 ? 18.580 -7.567 -11.217 1.00 97.19 271 GLN A C 1
ATOM 2094 O O . GLN A 1 271 ? 19.530 -7.483 -10.436 1.00 97.19 271 GLN A O 1
ATOM 2099 N N . LYS A 1 272 ? 17.565 -6.707 -11.231 1.00 97.31 272 LYS A N 1
ATOM 2100 C CA . LYS A 1 272 ? 17.330 -5.692 -10.214 1.00 97.31 272 LYS A CA 1
ATOM 2101 C C . LYS A 1 272 ? 15.841 -5.624 -9.904 1.00 97.31 272 LYS A C 1
ATOM 2103 O O . LYS A 1 272 ? 15.044 -5.307 -10.779 1.00 97.31 272 LYS A O 1
ATOM 2108 N N . ASP A 1 273 ? 15.514 -5.821 -8.635 1.00 97.81 273 ASP A N 1
ATOM 2109 C CA . ASP A 1 273 ? 14.159 -5.699 -8.116 1.00 97.81 273 ASP A CA 1
ATOM 2110 C C . ASP A 1 273 ? 14.105 -4.515 -7.154 1.00 97.81 273 ASP A C 1
ATOM 2112 O O . ASP A 1 273 ? 14.950 -4.393 -6.261 1.00 97.81 273 ASP A O 1
ATOM 2116 N N . SER A 1 274 ? 13.139 -3.622 -7.347 1.00 97.38 274 SER A N 1
ATOM 2117 C CA . SER A 1 274 ? 12.884 -2.514 -6.424 1.00 97.38 274 SER A CA 1
ATOM 2118 C C . SER A 1 274 ? 11.461 -1.992 -6.560 1.00 97.38 274 SER A C 1
ATOM 2120 O O . SER A 1 274 ? 10.902 -1.958 -7.658 1.00 97.38 274 SER A O 1
ATOM 2122 N N . GLU A 1 275 ? 10.890 -1.527 -5.449 1.00 96.88 275 GLU A N 1
ATOM 2123 C CA . GLU A 1 275 ? 9.759 -0.602 -5.530 1.00 96.88 275 GLU A CA 1
ATOM 2124 C C . GLU A 1 275 ? 10.197 0.683 -6.259 1.00 96.88 275 GLU A C 1
ATOM 2126 O O . GLU A 1 275 ? 11.392 1.023 -6.210 1.00 96.88 275 GLU A O 1
ATOM 2131 N N . PRO A 1 276 ? 9.265 1.386 -6.929 1.00 97.38 276 PRO A N 1
ATOM 2132 C CA . PRO A 1 276 ? 9.603 2.565 -7.714 1.00 97.38 276 PRO A CA 1
ATOM 2133 C C . PRO A 1 276 ? 10.304 3.655 -6.896 1.00 97.38 276 PRO A C 1
ATOM 2135 O O . PRO A 1 276 ? 10.028 3.843 -5.703 1.00 97.38 276 PRO A O 1
ATOM 2138 N N . ASP A 1 277 ? 11.229 4.359 -7.546 1.00 95.06 277 ASP A N 1
ATOM 2139 C CA . ASP A 1 277 ? 12.095 5.385 -6.948 1.00 95.06 277 ASP A CA 1
ATOM 2140 C C . ASP A 1 277 ? 12.860 4.874 -5.707 1.00 95.06 277 ASP A C 1
ATOM 2142 O O . ASP A 1 277 ? 12.974 5.537 -4.671 1.00 95.06 277 ASP A O 1
ATOM 2146 N N . GLY A 1 278 ? 13.317 3.618 -5.760 1.00 93.25 278 GLY A N 1
ATOM 2147 C CA . GLY A 1 278 ? 14.029 2.977 -4.649 1.00 93.25 278 GLY A CA 1
ATOM 2148 C C . GLY A 1 278 ? 13.177 2.793 -3.387 1.00 93.25 278 GLY A C 1
ATOM 2149 O O . GLY A 1 278 ? 13.725 2.740 -2.286 1.00 93.25 278 GLY A O 1
ATOM 2150 N N . GLY A 1 279 ? 11.848 2.743 -3.529 1.00 92.25 279 GLY A N 1
ATOM 2151 C CA . GLY A 1 279 ? 10.892 2.691 -2.419 1.00 92.25 279 GLY A CA 1
ATOM 2152 C C . GLY A 1 279 ? 10.461 4.058 -1.882 1.00 92.25 279 GLY A C 1
ATOM 2153 O O . GLY A 1 279 ? 9.709 4.114 -0.909 1.00 92.25 279 GLY A O 1
ATOM 2154 N N . ASN A 1 280 ? 10.894 5.164 -2.497 1.00 91.38 280 ASN A N 1
ATOM 2155 C CA . ASN A 1 280 ? 10.445 6.508 -2.116 1.00 91.38 280 ASN A CA 1
ATOM 2156 C C . ASN A 1 280 ? 9.137 6.935 -2.792 1.00 91.38 280 ASN A C 1
ATOM 2158 O O . ASN A 1 280 ? 8.460 7.830 -2.283 1.00 91.38 280 ASN A O 1
ATOM 2162 N N . ALA A 1 281 ? 8.747 6.267 -3.878 1.00 94.31 281 ALA A N 1
ATOM 2163 C CA . ALA A 1 281 ? 7.473 6.465 -4.559 1.00 94.31 281 ALA A CA 1
ATOM 2164 C C . ALA A 1 281 ? 6.725 5.128 -4.695 1.00 94.31 281 ALA A C 1
ATOM 2166 O O . ALA A 1 281 ? 6.463 4.681 -5.816 1.00 94.31 281 ALA A O 1
ATOM 2167 N N . PRO A 1 282 ? 6.366 4.462 -3.577 1.00 95.12 282 PRO A N 1
ATOM 2168 C CA . PRO A 1 282 ? 5.626 3.205 -3.638 1.00 95.12 282 PRO A CA 1
ATOM 2169 C C . PRO A 1 282 ? 4.342 3.400 -4.446 1.00 95.12 282 PRO A C 1
ATOM 2171 O O . PRO A 1 282 ? 3.734 4.468 -4.381 1.00 95.12 282 PRO A O 1
ATOM 2174 N N . THR A 1 283 ? 3.896 2.388 -5.191 1.00 96.50 283 THR A N 1
ATOM 2175 C CA . THR A 1 283 ? 2.738 2.534 -6.097 1.00 96.50 283 THR A CA 1
ATOM 2176 C C . THR A 1 283 ? 1.459 2.969 -5.386 1.00 96.50 283 THR A C 1
ATOM 2178 O O . THR A 1 283 ? 0.634 3.648 -5.982 1.00 96.50 283 THR A O 1
ATOM 2181 N N . THR A 1 284 ? 1.320 2.670 -4.093 1.00 95.81 284 THR A N 1
ATOM 2182 C CA . THR A 1 284 ? 0.222 3.148 -3.234 1.00 95.81 284 THR A CA 1
ATOM 2183 C C . THR A 1 284 ? 0.220 4.656 -2.982 1.00 95.81 284 THR A C 1
ATOM 2185 O O . THR A 1 284 ? -0.762 5.180 -2.472 1.00 95.81 284 THR A O 1
ATOM 2188 N N . SER A 1 285 ? 1.304 5.356 -3.318 1.00 95.44 285 SER A N 1
ATOM 2189 C CA . SER A 1 285 ? 1.435 6.817 -3.242 1.00 95.44 285 SER A CA 1
ATOM 2190 C C . SER A 1 285 ? 1.136 7.519 -4.567 1.00 95.44 285 SER A C 1
ATOM 2192 O O . SER A 1 285 ? 1.294 8.735 -4.654 1.00 95.44 285 SER A O 1
ATOM 2194 N N . TRP A 1 286 ? 0.807 6.776 -5.628 1.00 96.56 286 TRP A N 1
ATOM 2195 C CA . TRP A 1 286 ? 0.602 7.363 -6.949 1.00 96.56 286 TRP A CA 1
ATOM 2196 C C . TRP A 1 286 ? -0.818 7.904 -7.085 1.00 96.56 286 TRP A C 1
ATOM 2198 O O . TRP A 1 286 ? -1.795 7.227 -6.747 1.00 96.56 286 TRP A O 1
ATOM 2208 N N . LEU A 1 287 ? -0.930 9.111 -7.627 1.00 96.12 287 LEU A N 1
ATOM 2209 C CA . LEU A 1 287 ? -2.210 9.738 -7.937 1.00 96.12 287 LEU A CA 1
ATOM 2210 C C . LEU A 1 287 ? -2.634 9.430 -9.383 1.00 96.12 287 LEU A C 1
ATOM 2212 O O . LEU A 1 287 ? -1.782 9.317 -10.263 1.00 96.12 287 LEU A O 1
ATOM 2216 N N . PRO A 1 288 ? -3.940 9.305 -9.685 1.00 97.19 288 PRO A N 1
ATOM 2217 C CA . PRO A 1 288 ? -4.396 9.093 -11.057 1.00 97.19 288 PRO A CA 1
ATOM 2218 C C . PRO A 1 288 ? -3.862 10.159 -12.025 1.00 97.19 288 PRO A C 1
ATOM 2220 O O . PRO A 1 288 ? -3.980 11.358 -11.780 1.00 97.19 288 PRO A O 1
ATOM 2223 N N . GLY A 1 289 ? -3.294 9.712 -13.144 1.00 97.62 289 GLY A N 1
ATOM 2224 C CA . GLY A 1 289 ? -2.663 10.551 -14.162 1.00 97.62 289 GLY A CA 1
ATOM 2225 C C . GLY A 1 289 ? -1.206 10.915 -13.875 1.00 97.62 289 GLY A C 1
ATOM 2226 O O . GLY A 1 289 ? -0.532 11.396 -14.788 1.00 97.62 289 GLY A O 1
ATOM 2227 N N . GLU A 1 290 ? -0.715 10.673 -12.658 1.00 97.44 290 GLU A N 1
ATOM 2228 C CA . GLU A 1 290 ? 0.660 10.968 -12.270 1.00 97.44 290 GLU A CA 1
ATOM 2229 C C . GLU A 1 290 ? 1.659 10.174 -13.109 1.00 97.44 290 GLU A C 1
ATOM 2231 O O . GLU A 1 290 ? 1.453 8.990 -13.375 1.00 97.44 290 GLU A O 1
ATOM 2236 N N . VAL A 1 291 ? 2.753 10.835 -13.476 1.00 97.81 291 VAL A N 1
ATOM 2237 C CA . VAL A 1 291 ? 3.906 10.288 -14.175 1.00 97.81 291 VAL A CA 1
ATOM 2238 C C . VAL A 1 291 ? 5.103 10.206 -13.229 1.00 97.81 291 VAL A C 1
ATOM 2240 O O . VAL A 1 291 ? 5.499 11.207 -12.629 1.00 97.81 291 VAL A O 1
ATOM 2243 N N . LEU A 1 292 ? 5.725 9.029 -13.157 1.00 97.06 292 LEU A N 1
ATOM 2244 C CA . LEU A 1 292 ? 6.946 8.784 -12.392 1.00 97.06 292 LEU A CA 1
ATOM 2245 C C . LEU A 1 292 ? 8.112 8.447 -13.330 1.00 97.06 292 LEU A C 1
ATOM 2247 O O . LEU A 1 292 ? 7.962 7.627 -14.235 1.00 97.06 292 LEU A O 1
ATOM 2251 N N . ALA A 1 293 ? 9.273 9.056 -13.085 1.00 97.12 293 ALA A N 1
ATOM 2252 C CA . ALA A 1 293 ? 10.549 8.629 -13.654 1.00 97.12 293 ALA A CA 1
ATOM 2253 C C . ALA A 1 293 ? 11.271 7.743 -12.635 1.00 97.12 293 ALA A C 1
ATOM 2255 O O . ALA A 1 293 ? 11.437 8.143 -11.485 1.00 97.12 293 ALA A O 1
ATOM 2256 N N . ASP A 1 294 ? 11.676 6.552 -13.055 1.00 97.88 294 ASP A N 1
ATOM 2257 C CA . ASP A 1 294 ? 12.050 5.472 -12.149 1.00 97.88 294 ASP A CA 1
ATOM 2258 C C . ASP A 1 294 ? 13.356 4.809 -12.598 1.00 97.88 294 ASP A C 1
ATOM 2260 O O . ASP A 1 294 ? 13.430 4.190 -13.662 1.00 97.88 294 ASP A O 1
ATOM 2264 N N . GLY A 1 295 ? 14.414 5.025 -11.817 1.00 97.88 295 GLY A N 1
ATOM 2265 C CA . GLY A 1 295 ? 15.788 4.713 -12.195 1.00 97.88 295 GLY A CA 1
ATOM 2266 C C . GLY A 1 295 ? 16.278 3.368 -11.664 1.00 97.88 295 GLY A C 1
ATOM 2267 O O . GLY A 1 295 ? 16.244 3.097 -10.465 1.00 97.88 295 GLY A O 1
ATOM 2268 N N . TYR A 1 296 ? 16.854 2.566 -12.554 1.00 97.88 296 TYR A N 1
ATOM 2269 C CA . TYR A 1 296 ? 17.418 1.253 -12.275 1.00 97.88 296 TYR A CA 1
ATOM 2270 C C . TYR A 1 296 ? 18.856 1.159 -12.766 1.00 97.88 296 TYR A C 1
ATOM 2272 O O . TYR A 1 296 ? 19.221 1.680 -13.819 1.00 97.88 296 TYR A O 1
ATOM 2280 N N . ARG A 1 297 ? 19.666 0.418 -12.011 1.00 95.38 297 ARG A N 1
ATOM 2281 C CA . ARG A 1 297 ? 20.996 -0.011 -12.431 1.00 95.38 297 ARG A CA 1
ATOM 2282 C C . ARG A 1 297 ? 21.124 -1.507 -12.207 1.00 95.38 297 ARG A C 1
ATOM 2284 O O . ARG A 1 297 ? 20.962 -1.975 -11.079 1.00 95.38 297 ARG A O 1
ATOM 2291 N N . VAL A 1 298 ? 21.389 -2.240 -13.283 1.00 93.62 298 VAL A N 1
ATOM 2292 C CA . VAL A 1 298 ? 21.609 -3.689 -13.229 1.00 93.62 298 VAL A CA 1
ATOM 2293 C C . VAL A 1 298 ? 23.099 -3.942 -13.030 1.00 93.62 298 VAL A C 1
ATOM 2295 O O . VAL A 1 298 ? 23.919 -3.570 -13.868 1.00 93.62 298 VAL A O 1
ATOM 2298 N N . GLU A 1 299 ? 23.462 -4.555 -11.906 1.00 93.19 299 GLU A N 1
ATOM 2299 C CA . GLU A 1 299 ? 24.847 -4.940 -11.637 1.00 93.19 299 GLU A CA 1
ATOM 2300 C C . GLU A 1 299 ? 25.197 -6.209 -12.417 1.00 93.19 299 GLU A C 1
ATOM 2302 O O . GLU A 1 299 ? 24.504 -7.224 -12.331 1.00 93.19 299 GLU A O 1
ATOM 2307 N N . LEU A 1 300 ? 26.273 -6.142 -13.203 1.00 92.50 300 LEU A N 1
ATOM 2308 C CA . LEU A 1 300 ? 26.721 -7.255 -14.031 1.00 92.50 300 LEU A CA 1
ATOM 2309 C C . LEU A 1 300 ? 27.708 -8.145 -13.269 1.00 92.50 300 LEU A C 1
ATOM 2311 O O . LEU A 1 300 ? 28.672 -7.617 -12.709 1.00 92.50 300 LEU A O 1
ATOM 2315 N N . PRO A 1 301 ? 27.549 -9.481 -13.316 1.00 92.25 301 PRO A N 1
ATOM 2316 C CA . PRO A 1 301 ? 28.553 -10.405 -12.803 1.00 92.25 301 PRO A CA 1
ATOM 2317 C C . PRO A 1 301 ? 29.925 -10.174 -13.449 1.00 92.25 301 PRO A C 1
ATOM 2319 O O . PRO A 1 301 ? 30.027 -9.918 -14.651 1.00 92.25 301 PRO A O 1
ATOM 2322 N N . ASP A 1 302 ? 30.998 -10.317 -12.670 1.00 90.69 302 ASP A N 1
ATOM 2323 C CA . ASP A 1 302 ? 32.361 -10.095 -13.172 1.00 90.69 302 ASP A CA 1
ATOM 2324 C C . ASP A 1 302 ? 32.795 -11.087 -14.250 1.00 90.69 302 ASP A C 1
ATOM 2326 O O . ASP A 1 302 ? 33.613 -10.765 -15.110 1.00 90.69 302 ASP A O 1
ATOM 2330 N N . ASN A 1 303 ? 32.226 -12.287 -14.209 1.00 90.88 303 ASN A N 1
ATOM 2331 C CA . ASN A 1 303 ? 32.476 -13.374 -15.142 1.00 90.88 303 ASN A CA 1
ATOM 2332 C C . ASN A 1 303 ? 31.448 -13.439 -16.281 1.00 90.88 303 ASN A C 1
ATOM 2334 O O . ASN A 1 303 ? 31.394 -14.462 -16.966 1.00 90.88 303 ASN A O 1
ATOM 2338 N N . LEU A 1 304 ? 30.618 -12.405 -16.466 1.00 92.94 304 LEU A N 1
ATOM 2339 C CA . LEU A 1 304 ? 29.634 -12.387 -17.543 1.00 92.94 304 LEU A CA 1
ATOM 2340 C C . LEU A 1 304 ? 30.358 -12.397 -18.903 1.00 92.94 304 LEU A C 1
ATOM 2342 O O . LEU A 1 304 ? 31.157 -11.492 -19.163 1.00 92.94 304 LEU A O 1
ATOM 2346 N N . PRO A 1 305 ? 30.118 -13.403 -19.767 1.00 94.06 305 PRO A N 1
ATOM 2347 C CA . PRO A 1 305 ? 30.733 -13.442 -21.086 1.00 94.06 305 PRO A CA 1
ATOM 2348 C C . PRO A 1 305 ? 30.338 -12.228 -21.941 1.00 94.06 305 PRO A C 1
ATOM 2350 O O . PRO A 1 305 ? 29.242 -11.693 -21.785 1.00 94.06 305 PRO A O 1
ATOM 2353 N N . PRO A 1 306 ? 31.193 -11.797 -22.882 1.00 94.38 306 PRO A N 1
ATOM 2354 C CA . PRO A 1 306 ? 30.779 -10.821 -23.877 1.00 94.38 306 PRO A CA 1
ATOM 2355 C C . PRO A 1 306 ? 29.710 -11.412 -24.799 1.00 94.38 306 PRO A C 1
ATOM 2357 O O . PRO A 1 306 ? 29.768 -12.592 -25.158 1.00 94.38 306 PRO A O 1
ATOM 2360 N N . GLY A 1 307 ? 28.755 -10.588 -25.219 1.00 94.44 307 GLY A N 1
ATOM 2361 C CA . GLY A 1 307 ? 27.669 -11.022 -26.091 1.00 94.44 307 GLY A CA 1
ATOM 2362 C C . GLY A 1 307 ? 26.428 -10.144 -26.005 1.00 94.44 307 GLY A C 1
ATOM 2363 O O . GLY A 1 307 ? 26.418 -9.110 -25.345 1.00 94.44 307 GLY A O 1
ATOM 2364 N N . GLU A 1 308 ? 25.376 -10.590 -26.686 1.00 96.50 308 GLU A N 1
ATOM 2365 C CA . GLU A 1 308 ? 24.074 -9.926 -26.720 1.00 96.50 308 GLU A CA 1
ATOM 2366 C C . GLU A 1 308 ? 23.135 -10.507 -25.662 1.00 96.50 308 GLU A C 1
ATOM 2368 O O . GLU A 1 308 ? 22.909 -11.721 -25.615 1.00 96.50 308 GLU A O 1
ATOM 2373 N N . TYR A 1 309 ? 22.523 -9.632 -24.869 1.00 97.19 309 TYR A N 1
ATOM 2374 C CA . TYR A 1 309 ? 21.612 -9.995 -23.786 1.00 97.19 309 TYR A CA 1
ATOM 2375 C C . TYR A 1 309 ? 20.269 -9.284 -23.946 1.00 97.19 309 TYR A C 1
ATOM 2377 O O . TYR A 1 309 ? 20.214 -8.152 -24.417 1.00 97.19 309 TYR A O 1
ATOM 2385 N N . ALA A 1 310 ? 19.164 -9.941 -23.593 1.00 97.81 310 ALA A N 1
ATOM 2386 C CA . ALA A 1 310 ? 17.844 -9.309 -23.591 1.00 97.81 310 ALA A CA 1
ATOM 2387 C C . ALA A 1 310 ? 17.580 -8.612 -22.260 1.00 97.81 310 ALA A C 1
ATOM 2389 O O . ALA A 1 310 ? 17.767 -9.214 -21.207 1.00 97.81 310 ALA A O 1
ATOM 2390 N N . LEU A 1 311 ? 17.095 -7.377 -22.324 1.00 98.12 311 LEU A N 1
ATOM 2391 C CA . LEU A 1 311 ? 16.606 -6.626 -21.178 1.00 98.12 311 LEU A CA 1
ATOM 2392 C C . LEU A 1 311 ? 15.075 -6.645 -21.187 1.00 98.12 311 LEU A C 1
ATOM 2394 O O . LEU A 1 311 ? 14.452 -6.232 -22.169 1.00 98.12 311 LEU A O 1
ATOM 2398 N N . GLU A 1 312 ? 14.468 -7.104 -20.100 1.00 98.06 312 GLU A N 1
ATOM 2399 C CA . GLU A 1 312 ? 13.013 -7.119 -19.922 1.00 98.06 312 GLU A CA 1
ATOM 2400 C C . GLU A 1 312 ? 12.614 -6.624 -18.531 1.00 98.06 312 GLU A C 1
ATOM 2402 O O . GLU A 1 312 ? 13.409 -6.669 -17.590 1.00 98.06 312 GLU A O 1
ATOM 2407 N N . ILE A 1 313 ? 11.373 -6.160 -18.403 1.00 98.56 313 ILE A N 1
ATOM 2408 C CA . ILE A 1 313 ? 10.810 -5.684 -17.138 1.00 98.56 313 ILE A CA 1
ATOM 2409 C C . ILE A 1 313 ? 9.434 -6.271 -16.869 1.00 98.56 313 ILE A C 1
ATOM 2411 O O . ILE A 1 313 ? 8.780 -6.811 -17.761 1.00 98.56 313 ILE A O 1
ATOM 2415 N N . GLY A 1 314 ? 8.951 -6.088 -15.649 1.00 97.75 314 GLY A N 1
ATOM 2416 C CA . GLY A 1 314 ? 7.542 -6.237 -15.320 1.00 97.75 314 GLY A CA 1
ATOM 2417 C C . GLY A 1 314 ? 7.273 -5.899 -13.862 1.00 97.75 314 GLY A C 1
ATOM 2418 O O . GLY A 1 314 ? 8.139 -5.382 -13.159 1.00 97.75 314 GLY A O 1
ATOM 2419 N N . LEU A 1 315 ? 6.061 -6.207 -13.406 1.00 98.12 315 LEU A N 1
ATOM 2420 C CA . LEU A 1 315 ? 5.594 -5.885 -12.060 1.00 98.12 315 LEU A CA 1
ATOM 2421 C C . LEU A 1 315 ? 5.138 -7.148 -11.333 1.00 98.12 315 LEU A C 1
ATOM 2423 O O . LEU A 1 315 ? 4.494 -8.023 -11.919 1.00 98.12 315 LEU A O 1
ATOM 2427 N N . TYR A 1 316 ? 5.408 -7.219 -10.034 1.00 96.38 316 TYR A N 1
ATOM 2428 C CA . TYR A 1 316 ? 4.736 -8.150 -9.133 1.00 96.38 316 TYR A CA 1
ATOM 2429 C C . TYR A 1 316 ? 4.306 -7.453 -7.854 1.00 96.38 316 TYR A C 1
ATOM 2431 O O . TYR A 1 316 ? 4.910 -6.477 -7.419 1.00 96.38 316 TYR A O 1
ATOM 2439 N N . GLN A 1 317 ? 3.228 -7.944 -7.257 1.00 96.25 317 GLN A N 1
ATOM 2440 C CA . GLN A 1 317 ? 2.738 -7.427 -5.986 1.00 96.25 317 GLN A CA 1
ATOM 2441 C C . GLN A 1 317 ? 3.701 -7.816 -4.861 1.00 96.25 317 GLN A C 1
ATOM 2443 O O . GLN A 1 317 ? 3.901 -9.010 -4.627 1.00 96.25 317 GLN A O 1
ATOM 2448 N N . SER A 1 318 ? 4.249 -6.837 -4.136 1.00 92.31 318 SER A N 1
ATOM 2449 C CA . SER A 1 318 ? 5.309 -7.051 -3.137 1.00 92.31 318 SER A CA 1
ATOM 2450 C C . SER A 1 318 ? 4.902 -8.057 -2.051 1.00 92.31 318 SER A C 1
ATOM 2452 O O . SER A 1 318 ? 5.712 -8.867 -1.613 1.00 92.31 318 SER A O 1
ATOM 2454 N N . ALA A 1 319 ? 3.627 -8.047 -1.646 1.00 89.25 319 ALA A N 1
ATOM 2455 C CA . ALA A 1 319 ? 3.115 -8.896 -0.569 1.00 89.25 319 ALA A CA 1
ATOM 2456 C C . ALA A 1 319 ? 2.948 -10.380 -0.948 1.00 89.25 319 ALA A C 1
ATOM 2458 O O . ALA A 1 319 ? 2.991 -11.241 -0.073 1.00 89.25 319 ALA A O 1
ATOM 2459 N N . THR A 1 320 ? 2.707 -10.688 -2.226 1.00 93.50 320 THR A N 1
ATOM 2460 C CA . THR A 1 320 ? 2.314 -12.041 -2.668 1.00 93.50 320 THR A CA 1
ATOM 2461 C C . THR A 1 320 ? 3.250 -12.641 -3.711 1.00 93.50 320 THR A C 1
ATOM 2463 O O . THR A 1 320 ? 3.178 -13.839 -3.969 1.00 93.50 320 THR A O 1
ATOM 2466 N N . GLY A 1 321 ? 4.097 -11.829 -4.350 1.00 93.12 321 GLY A N 1
ATOM 2467 C CA . GLY A 1 321 ? 4.906 -12.244 -5.497 1.00 93.12 321 GLY A CA 1
ATOM 2468 C C . GLY A 1 321 ? 4.101 -12.439 -6.787 1.00 93.12 321 GLY A C 1
ATOM 2469 O O . GLY A 1 321 ? 4.662 -12.832 -7.808 1.00 93.12 321 GLY A O 1
ATOM 2470 N N . ALA A 1 322 ? 2.791 -12.170 -6.777 1.00 93.38 322 ALA A N 1
ATOM 2471 C CA . ALA A 1 322 ? 1.944 -12.364 -7.946 1.00 93.38 322 ALA A CA 1
ATOM 2472 C C . ALA A 1 322 ? 2.315 -11.368 -9.055 1.00 93.38 322 ALA A C 1
ATOM 2474 O O . ALA A 1 322 ? 2.163 -10.154 -8.881 1.00 93.38 322 ALA A O 1
ATOM 2475 N N . ARG A 1 323 ? 2.765 -11.890 -10.203 1.00 93.62 323 ARG A N 1
ATOM 2476 C CA . ARG A 1 323 ? 3.066 -11.110 -11.413 1.00 93.62 323 ARG A CA 1
ATOM 2477 C C . ARG A 1 323 ? 1.811 -10.403 -11.935 1.00 93.62 323 ARG A C 1
ATOM 2479 O O . ARG A 1 323 ? 0.686 -10.871 -11.725 1.00 93.62 323 ARG A O 1
ATOM 2486 N N . ARG A 1 324 ? 1.988 -9.264 -12.605 1.00 93.75 324 ARG A N 1
ATOM 2487 C CA . ARG A 1 324 ? 0.896 -8.520 -13.245 1.00 93.75 324 ARG A CA 1
ATOM 2488 C C . ARG A 1 324 ? 0.923 -8.683 -14.753 1.00 93.75 324 ARG A C 1
ATOM 2490 O O . ARG A 1 324 ? 1.967 -8.561 -15.381 1.00 93.75 324 ARG A O 1
ATOM 2497 N N . ALA A 1 325 ? -0.254 -8.969 -15.302 1.00 91.62 325 ALA A N 1
ATOM 2498 C CA . ALA A 1 325 ? -0.433 -9.184 -16.723 1.00 91.62 325 ALA A CA 1
ATOM 2499 C C . ALA A 1 325 ? -0.243 -7.882 -17.506 1.00 91.62 325 ALA A C 1
ATOM 2501 O O . ALA A 1 325 ? -0.727 -6.824 -17.092 1.00 91.62 325 ALA A O 1
ATOM 2502 N N . VAL A 1 326 ? 0.406 -8.003 -18.658 1.00 94.31 326 VAL A N 1
ATOM 2503 C CA . VAL A 1 326 ? 0.527 -6.953 -19.666 1.00 94.31 326 VAL A CA 1
ATOM 2504 C C . VAL A 1 326 ? -0.581 -7.177 -20.688 1.00 94.31 326 VAL A C 1
ATOM 2506 O O . VAL A 1 326 ? -0.591 -8.177 -21.403 1.00 94.31 326 VAL A O 1
ATOM 2509 N N . LEU A 1 327 ? -1.570 -6.288 -20.713 1.00 91.44 327 LEU A N 1
ATOM 2510 C CA . LEU A 1 327 ? -2.826 -6.523 -21.429 1.00 91.44 327 LEU A CA 1
ATOM 2511 C C . LEU A 1 327 ? -2.709 -6.322 -22.943 1.00 91.44 327 LEU A C 1
ATOM 2513 O O . LEU A 1 327 ? -3.377 -7.009 -23.710 1.00 91.44 327 LEU A O 1
ATOM 2517 N N . ASP A 1 328 ? -1.881 -5.377 -23.372 1.00 86.50 328 ASP A N 1
ATOM 2518 C CA . ASP A 1 328 ? -1.695 -4.988 -24.771 1.00 86.50 328 ASP A CA 1
ATOM 2519 C C . ASP A 1 328 ? -0.644 -5.829 -25.505 1.00 86.50 328 ASP A C 1
ATOM 2521 O O . ASP A 1 328 ? -0.788 -6.073 -26.703 1.00 86.50 328 ASP A O 1
ATOM 2525 N N . LEU A 1 329 ? 0.380 -6.305 -24.796 1.00 86.06 329 LEU A N 1
ATOM 2526 C CA . LEU A 1 329 ? 1.444 -7.150 -25.358 1.00 86.06 329 LEU A CA 1
ATOM 2527 C C . LEU A 1 329 ? 1.276 -8.645 -25.038 1.00 86.06 329 LEU A C 1
ATOM 2529 O O . LEU A 1 329 ? 1.898 -9.487 -25.687 1.00 86.06 329 LEU A O 1
ATOM 2533 N N . GLY A 1 330 ? 0.417 -8.986 -24.074 1.00 85.00 330 GLY A N 1
ATOM 2534 C CA . GLY A 1 330 ? 0.275 -10.340 -23.546 1.00 85.00 330 GLY A CA 1
ATOM 2535 C C . GLY A 1 330 ? 1.408 -10.733 -22.588 1.00 85.00 330 GLY A C 1
ATOM 2536 O O . GLY A 1 330 ? 2.479 -10.133 -22.561 1.00 85.00 330 GLY A O 1
ATOM 2537 N N . GLY A 1 331 ? 1.173 -11.776 -21.787 1.00 92.31 331 GLY A N 1
ATOM 2538 C CA . GLY A 1 331 ? 2.140 -12.247 -20.790 1.00 92.31 331 GLY A CA 1
ATOM 2539 C C . GLY A 1 331 ? 2.208 -11.360 -19.543 1.00 92.31 331 GLY A C 1
ATOM 2540 O O . GLY A 1 331 ? 1.238 -10.692 -19.188 1.00 92.31 331 GLY A O 1
ATOM 2541 N N . ASP A 1 332 ? 3.341 -11.403 -18.845 1.00 94.38 332 ASP A N 1
ATOM 2542 C CA . ASP A 1 332 ? 3.573 -10.739 -17.553 1.00 94.38 332 ASP A CA 1
ATOM 2543 C C . ASP A 1 332 ? 4.852 -9.883 -17.519 1.00 94.38 332 ASP A C 1
ATOM 2545 O O . ASP A 1 332 ? 5.343 -9.502 -16.452 1.00 94.38 332 ASP A O 1
ATOM 2549 N N . ARG A 1 333 ? 5.401 -9.604 -18.704 1.00 95.31 333 ARG A N 1
ATOM 2550 C CA . ARG A 1 333 ? 6.675 -8.918 -18.901 1.00 95.31 333 ARG A CA 1
ATOM 2551 C C . ARG A 1 333 ? 6.692 -8.124 -20.200 1.00 95.31 333 ARG A C 1
ATOM 2553 O O . ARG A 1 333 ? 5.953 -8.428 -21.133 1.00 95.31 333 ARG A O 1
ATOM 2560 N N . VAL A 1 334 ? 7.583 -7.144 -20.267 1.00 97.69 334 VAL A N 1
ATOM 2561 C CA . VAL A 1 334 ? 7.800 -6.275 -21.424 1.00 97.69 334 VAL A CA 1
ATOM 2562 C C . VAL A 1 334 ? 9.267 -6.361 -21.820 1.00 97.69 334 VAL A C 1
ATOM 2564 O O . VAL A 1 334 ? 10.146 -6.032 -21.025 1.00 97.69 334 VAL A O 1
ATOM 2567 N N . ALA A 1 335 ? 9.538 -6.796 -23.050 1.00 97.06 335 ALA A N 1
ATOM 2568 C CA . ALA A 1 335 ? 10.880 -6.740 -23.617 1.00 97.06 335 ALA A CA 1
ATOM 2569 C C . ALA A 1 335 ? 11.223 -5.287 -23.976 1.00 97.06 335 ALA A C 1
ATOM 2571 O O . ALA A 1 335 ? 10.436 -4.621 -24.649 1.00 97.06 335 ALA A O 1
ATOM 2572 N N . LEU A 1 336 ? 12.387 -4.811 -23.531 1.00 97.56 336 LEU A N 1
ATOM 2573 C CA . LEU A 1 336 ? 12.848 -3.446 -23.780 1.00 97.56 336 LEU A CA 1
ATOM 2574 C C . LEU A 1 336 ? 13.843 -3.411 -24.938 1.00 97.56 336 LEU A C 1
ATOM 2576 O O . LEU A 1 336 ? 13.554 -2.865 -25.997 1.00 97.56 336 LEU A O 1
ATOM 2580 N N . ALA A 1 337 ? 15.012 -4.024 -24.752 1.00 96.31 337 ALA A N 1
ATOM 2581 C CA . ALA A 1 337 ? 16.123 -3.909 -25.689 1.00 96.31 337 ALA A CA 1
ATOM 2582 C C . ALA A 1 337 ? 16.992 -5.171 -25.714 1.00 96.31 337 ALA A C 1
ATOM 2584 O O . ALA A 1 337 ? 16.898 -6.041 -24.843 1.00 96.31 337 ALA A O 1
ATOM 2585 N N . ARG A 1 338 ? 17.871 -5.248 -26.715 1.00 96.31 338 ARG A N 1
ATOM 2586 C CA . ARG A 1 338 ? 19.053 -6.114 -26.688 1.00 96.31 338 ARG A CA 1
ATOM 2587 C C . ARG A 1 338 ? 20.255 -5.233 -26.368 1.00 96.31 338 ARG A C 1
ATOM 2589 O O . ARG A 1 338 ? 20.394 -4.189 -26.994 1.00 96.31 338 ARG A O 1
ATOM 2596 N N . VAL A 1 339 ? 21.064 -5.627 -25.390 1.00 95.25 339 VAL A N 1
ATOM 2597 C CA . VAL A 1 339 ? 22.256 -4.884 -24.961 1.00 95.25 339 VAL A CA 1
ATOM 2598 C C . VAL A 1 339 ? 23.511 -5.699 -25.238 1.00 95.25 339 VAL A C 1
ATOM 2600 O O . VAL A 1 339 ? 23.554 -6.902 -24.958 1.00 95.25 339 VAL A O 1
ATOM 2603 N N . SER A 1 340 ? 24.533 -5.028 -25.765 1.00 94.06 340 SER A N 1
ATOM 2604 C CA . SER A 1 340 ? 25.821 -5.643 -26.078 1.00 94.06 340 SER A CA 1
ATOM 2605 C C . SER A 1 340 ? 26.790 -5.473 -24.916 1.00 94.06 340 SER A C 1
ATOM 2607 O O . SER A 1 340 ? 27.130 -4.351 -24.536 1.00 94.06 340 SER A O 1
ATOM 2609 N N . ILE A 1 341 ? 27.263 -6.581 -24.352 1.00 92.06 341 ILE A N 1
ATOM 2610 C CA . ILE A 1 341 ? 28.308 -6.575 -23.329 1.00 92.06 341 ILE A CA 1
ATOM 2611 C C . ILE A 1 341 ? 29.663 -6.797 -24.016 1.00 92.06 341 ILE A C 1
ATOM 2613 O O . ILE A 1 341 ? 29.871 -7.857 -24.617 1.00 92.06 341 ILE A O 1
ATOM 2617 N N . PRO A 1 342 ? 30.595 -5.825 -23.959 1.00 87.44 342 PRO A N 1
ATOM 2618 C CA . PRO A 1 342 ? 31.900 -5.952 -24.597 1.00 87.44 342 PRO A CA 1
ATOM 2619 C C . PRO A 1 342 ? 32.811 -6.925 -23.838 1.00 87.44 342 PRO A C 1
ATOM 2621 O O . PRO A 1 342 ? 32.611 -7.209 -22.657 1.00 87.44 342 PRO A O 1
ATOM 2624 N N . ALA A 1 343 ? 33.857 -7.410 -24.511 1.00 82.94 343 ALA A N 1
ATOM 2625 C CA . ALA A 1 343 ? 34.926 -8.151 -23.845 1.00 82.94 343 ALA A CA 1
ATOM 2626 C C . ALA A 1 343 ? 35.683 -7.211 -22.886 1.00 82.94 343 ALA A C 1
ATOM 2628 O O . ALA A 1 343 ? 36.025 -6.096 -23.282 1.00 82.94 343 ALA A O 1
ATOM 2629 N N . ARG A 1 344 ? 35.888 -7.651 -21.636 1.00 71.69 344 ARG A N 1
ATOM 2630 C CA . ARG A 1 344 ? 36.601 -6.894 -20.593 1.00 71.69 344 ARG A CA 1
ATOM 2631 C C . ARG A 1 344 ? 38.112 -6.886 -20.796 1.00 71.69 344 ARG A C 1
ATOM 2633 O O . ARG A 1 344 ? 38.646 -7.914 -21.274 1.00 71.69 344 ARG A O 1
#